Protein AF-0000000087307420 (afdb_homodimer)

Radius of gyration: 18.03 Å; Cα contacts (8 Å, |Δi|>4): 414; chains: 2; bounding box: 44×53×50 Å

Organism: Triticum turgidum subsp. durum (NCBI:txid4567)

Structure (mmCIF, N/CA/C/O backbone):
data_AF-0000000087307420-model_v1
#
loop_
_entity.id
_entity.type
_entity.pdbx_description
1 polymer 'Uncharacterized protein'
#
loop_
_atom_site.group_PDB
_atom_site.id
_atom_site.type_symbol
_atom_site.label_atom_id
_atom_site.label_alt_id
_atom_site.label_comp_id
_atom_site.label_asym_id
_atom_site.label_entity_id
_atom_site.label_seq_id
_atom_site.pdbx_PDB_ins_code
_atom_site.Cartn_x
_atom_site.Cartn_y
_atom_site.Cartn_z
_atom_site.occupancy
_atom_site.B_iso_or_equiv
_atom_site.auth_seq_id
_atom_site.auth_comp_id
_atom_site.auth_asym_id
_atom_site.auth_atom_id
_atom_site.pdbx_PDB_model_num
ATOM 1 N N . MET A 1 1 ? -21.203 1.87 -18.109 1 32.09 1 MET A N 1
ATOM 2 C CA . MET A 1 1 ? -21.016 1.132 -16.859 1 32.09 1 MET A CA 1
ATOM 3 C C . MET A 1 1 ? -19.797 1.637 -16.109 1 32.09 1 MET A C 1
ATOM 5 O O . MET A 1 1 ? -18.688 1.666 -16.656 1 32.09 1 MET A O 1
ATOM 9 N N . TRP A 1 2 ? -19.844 2.584 -15.312 1 39.88 2 TRP A N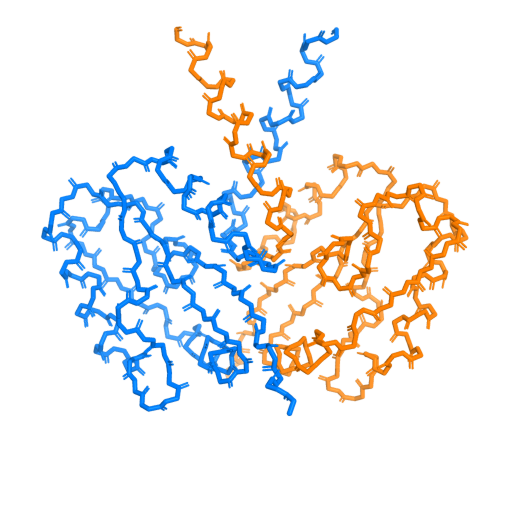 1
ATOM 10 C CA . TRP A 1 2 ? -18.797 3.484 -14.836 1 39.88 2 TRP A CA 1
ATOM 11 C C . TRP A 1 2 ? -17.656 2.703 -14.203 1 39.88 2 TRP A C 1
ATOM 13 O O . TRP A 1 2 ? -17.875 1.827 -13.367 1 39.88 2 TRP A O 1
ATOM 23 N N . GLU A 1 3 ? -16.797 2.268 -14.945 1 52.31 3 GLU A N 1
ATOM 24 C CA . GLU A 1 3 ? -15.664 1.492 -14.461 1 52.31 3 GLU A CA 1
ATOM 25 C C . GLU A 1 3 ? -15.164 2.023 -13.117 1 52.31 3 GLU A C 1
ATOM 27 O O . GLU A 1 3 ? -14.82 3.199 -13 1 52.31 3 GLU A O 1
ATOM 32 N N . GLU A 1 4 ? -15.961 1.763 -12.109 1 63.47 4 GLU A N 1
ATOM 33 C CA . GLU A 1 4 ? -15.648 2.184 -10.742 1 63.47 4 GLU A CA 1
ATOM 34 C C . GLU A 1 4 ? -14.148 2.09 -10.477 1 63.47 4 GLU A C 1
ATOM 36 O O . GLU A 1 4 ? -13.539 1.038 -10.672 1 63.47 4 GLU A O 1
ATOM 41 N N . LEU A 1 5 ? -13.43 3.197 -10.461 1 77.5 5 LEU A N 1
ATOM 42 C CA . LEU A 1 5 ? -11.984 3.271 -10.234 1 77.5 5 LEU A CA 1
ATOM 43 C C . LEU A 1 5 ? -11.633 2.775 -8.836 1 77.5 5 LEU A C 1
ATOM 45 O O . LEU A 1 5 ? -12.406 2.959 -7.895 1 77.5 5 LEU A O 1
ATOM 49 N N . PHE A 1 6 ? -10.727 2.006 -8.82 1 87.62 6 PHE A N 1
ATOM 50 C CA . PHE A 1 6 ? -10.219 1.621 -7.508 1 87.62 6 PHE A CA 1
ATOM 51 C C . PHE A 1 6 ? -9.844 2.852 -6.688 1 87.62 6 PHE A C 1
ATOM 53 O O . PHE A 1 6 ? -9.211 3.775 -7.195 1 87.62 6 PHE A O 1
ATOM 60 N N . GLN A 1 7 ? -10.414 2.836 -5.496 1 92.81 7 GLN A N 1
ATOM 61 C CA . GLN A 1 7 ? -10.016 3.885 -4.566 1 92.81 7 GLN A CA 1
ATOM 62 C C . GLN A 1 7 ? -8.773 3.471 -3.775 1 92.81 7 GLN A C 1
ATOM 64 O O . GLN A 1 7 ? -8.75 2.396 -3.174 1 92.81 7 GLN A O 1
ATOM 69 N N . VAL A 1 8 ? -7.777 4.398 -3.795 1 94.44 8 VAL A N 1
ATOM 70 C CA . VAL A 1 8 ? -6.496 4.086 -3.172 1 94.44 8 VAL A CA 1
ATOM 71 C C . VAL A 1 8 ? -6.102 5.203 -2.211 1 94.44 8 VAL A C 1
ATOM 73 O O . VAL A 1 8 ? -6.254 6.387 -2.527 1 94.44 8 VAL A O 1
ATOM 76 N N . THR A 1 9 ? -5.691 4.848 -1.008 1 96.25 9 THR A N 1
ATOM 77 C CA . THR A 1 9 ? -5.09 5.82 -0.104 1 96.25 9 THR A CA 1
ATOM 78 C C . THR A 1 9 ? -3.58 5.605 -0.003 1 96.25 9 THR A C 1
ATOM 80 O O . THR A 1 9 ? -3.104 4.473 -0.079 1 96.25 9 THR A O 1
ATOM 83 N N . CYS A 1 10 ? -2.857 6.664 0.147 1 95.88 10 CYS A N 1
ATOM 84 C CA . CYS A 1 10 ? -1.4 6.598 0.205 1 95.88 10 CYS A CA 1
ATOM 85 C C . CYS A 1 10 ? -0.849 7.586 1.223 1 95.88 10 CYS A C 1
ATOM 87 O O . CYS A 1 10 ? -1.226 8.758 1.222 1 95.88 10 CYS A O 1
ATOM 89 N N . ARG A 1 11 ? 0.008 7.102 2.033 1 94.75 11 ARG A N 1
ATOM 90 C CA . ARG A 1 11 ? 0.731 7.969 2.957 1 94.75 11 ARG A CA 1
ATOM 91 C C . ARG A 1 11 ? 1.783 8.797 2.223 1 94.75 11 ARG A C 1
ATOM 93 O O . ARG A 1 11 ? 2.428 8.305 1.294 1 94.75 11 ARG A O 1
ATOM 100 N N . LEU A 1 12 ? 1.981 10.07 2.729 1 97.19 12 LEU A N 1
ATOM 101 C CA . LEU A 1 12 ? 2.994 10.914 2.105 1 97.19 12 LEU A CA 1
ATOM 102 C C . LEU A 1 12 ? 4.363 10.68 2.734 1 97.19 12 LEU A C 1
ATOM 104 O O . LEU A 1 12 ? 5.348 10.461 2.025 1 97.19 12 LEU A O 1
ATOM 108 N N . LEU A 1 13 ? 4.426 10.68 4.07 1 96 13 LEU A N 1
ATOM 109 C CA . LEU A 1 13 ? 5.684 10.586 4.805 1 96 13 LEU A CA 1
ATOM 110 C C . LEU A 1 13 ? 6.371 9.25 4.531 1 96 13 LEU A C 1
ATOM 112 O O . LEU A 1 13 ? 5.781 8.188 4.738 1 96 13 LEU A O 1
ATOM 116 N N . GLY A 1 14 ? 7.527 9.32 4.027 1 94.06 14 GLY A N 1
ATOM 117 C CA . GLY A 1 14 ? 8.336 8.133 3.801 1 94.06 14 GLY A CA 1
ATOM 118 C C . GLY A 1 14 ? 7.992 7.41 2.512 1 94.06 14 GLY A C 1
ATOM 119 O O . GLY A 1 14 ? 8.68 6.469 2.117 1 94.06 14 GLY A O 1
ATOM 120 N N . VAL A 1 15 ? 6.922 7.801 1.865 1 94.75 15 VAL A N 1
ATOM 121 C CA . VAL A 1 15 ? 6.496 7.176 0.616 1 94.75 15 VAL A CA 1
ATOM 122 C C . VAL A 1 15 ? 6.754 8.125 -0.55 1 94.75 15 VAL A C 1
ATOM 124 O O . VAL A 1 15 ? 7.594 7.852 -1.409 1 94.75 15 VAL A O 1
ATOM 127 N N . ILE A 1 16 ? 6.105 9.242 -0.519 1 96.25 16 ILE A N 1
ATOM 128 C CA . ILE A 1 16 ? 6.246 10.242 -1.569 1 96.25 16 ILE A CA 1
ATOM 129 C C . ILE A 1 16 ? 7.309 11.266 -1.169 1 96.25 16 ILE A C 1
ATOM 131 O O . ILE A 1 16 ? 8.094 11.719 -2.008 1 96.25 16 ILE A O 1
ATOM 135 N N . LEU A 1 17 ? 7.289 11.562 0.134 1 97.25 17 LEU A N 1
ATOM 136 C CA . LEU A 1 17 ? 8.234 12.547 0.654 1 97.25 17 LEU A CA 1
ATOM 137 C C . LEU A 1 17 ? 9.461 11.867 1.245 1 97.25 17 LEU A C 1
ATOM 139 O O . LEU A 1 17 ? 9.375 10.742 1.744 1 97.25 17 LEU A O 1
ATOM 143 N N . GLU A 1 18 ? 10.539 12.578 1.253 1 96.19 18 GLU A N 1
ATOM 144 C CA . GLU A 1 18 ? 11.75 12.086 1.902 1 96.19 18 GLU A CA 1
ATOM 145 C C . GLU A 1 18 ? 11.617 12.133 3.422 1 96.19 18 GLU A C 1
ATOM 147 O O . GLU A 1 18 ? 12.195 11.297 4.125 1 96.19 18 GLU A O 1
ATOM 152 N N . GLU A 1 19 ? 10.891 13.117 3.906 1 97.06 19 GLU A N 1
ATOM 153 C CA . GLU A 1 19 ? 10.648 13.258 5.34 1 97.06 19 GLU A CA 1
ATOM 154 C C . GLU A 1 19 ? 9.852 12.078 5.883 1 97.06 19 GLU A C 1
ATOM 156 O O . GLU A 1 19 ? 8.969 11.547 5.199 1 97.06 19 GLU A O 1
ATOM 161 N N . THR A 1 20 ? 10.117 11.703 7.164 1 94.31 20 THR A N 1
ATOM 162 C CA . THR A 1 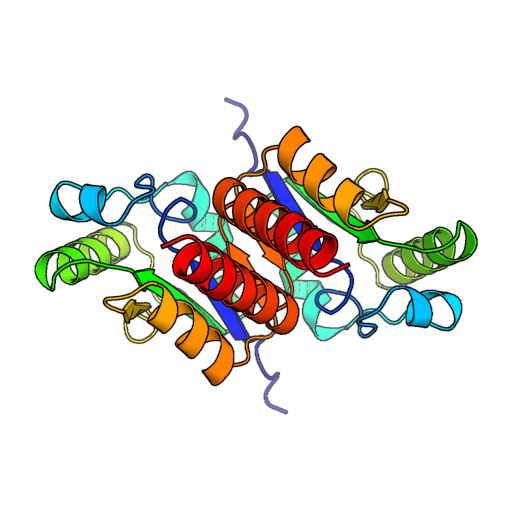20 ? 9.492 10.516 7.73 1 94.31 20 THR A CA 1
ATOM 163 C C . THR A 1 20 ? 8.703 10.867 8.984 1 94.31 20 THR A C 1
ATOM 165 O O . THR A 1 20 ? 8.016 10.016 9.555 1 94.31 20 THR A O 1
ATOM 168 N N . THR A 1 21 ? 8.82 12.086 9.438 1 94.94 21 THR A N 1
ATOM 169 C CA . THR A 1 21 ? 8.055 12.516 10.602 1 94.94 21 THR A CA 1
ATOM 170 C C . THR A 1 21 ? 7.379 13.852 10.344 1 94.94 21 THR A C 1
ATOM 172 O O . THR A 1 21 ? 7.84 14.641 9.516 1 94.94 21 THR A O 1
ATOM 175 N N . PRO A 1 22 ? 6.32 14.086 11.07 1 95.81 22 PRO A N 1
ATOM 176 C CA . PRO A 1 22 ? 5.648 15.375 10.922 1 95.81 22 PRO A CA 1
ATOM 177 C C . PRO A 1 22 ? 6.527 16.547 11.328 1 95.81 22 PRO A C 1
ATOM 179 O O . PRO A 1 22 ? 6.395 17.656 10.781 1 95.81 22 PRO A O 1
ATOM 182 N N . GLU A 1 23 ? 7.391 16.344 12.281 1 96.44 23 GLU A N 1
ATOM 183 C CA . GLU A 1 23 ? 8.289 17.391 12.75 1 96.44 23 GLU A CA 1
ATOM 184 C C . GLU A 1 23 ? 9.219 17.859 11.641 1 96.44 23 GLU A C 1
ATOM 186 O O . GLU A 1 23 ? 9.508 19.062 11.523 1 96.44 23 GLU A O 1
ATOM 191 N N . GLU A 1 24 ? 9.656 16.953 10.82 1 97.44 24 GLU A N 1
ATOM 192 C CA . GLU A 1 24 ? 10.539 17.297 9.703 1 97.44 24 GLU A CA 1
ATOM 193 C C . GLU A 1 24 ? 9.844 18.203 8.703 1 97.44 24 GLU A C 1
ATOM 195 O O . GLU A 1 24 ? 10.477 19.062 8.078 1 97.44 24 GLU A O 1
ATOM 200 N N . LEU A 1 25 ? 8.57 18.094 8.539 1 97.25 25 LEU A N 1
ATOM 201 C CA . LEU A 1 25 ? 7.797 18.859 7.57 1 97.25 25 LEU A CA 1
ATOM 202 C C . LEU A 1 25 ? 7.77 20.344 7.949 1 97.25 25 LEU A C 1
ATOM 204 O O . LEU A 1 25 ? 7.531 21.203 7.094 1 97.25 25 LEU A O 1
ATOM 208 N N . GLN A 1 26 ? 7.836 20.594 9.18 1 96.81 26 GLN A N 1
ATOM 209 C CA . GLN A 1 26 ? 7.836 21.984 9.625 1 96.81 26 GLN A CA 1
ATOM 210 C C . GLN A 1 26 ? 9.07 22.719 9.125 1 96.81 26 GLN A C 1
ATOM 212 O O . GLN A 1 26 ? 9.07 23.953 9.039 1 96.81 26 GLN A O 1
ATOM 217 N N . ASN A 1 27 ? 10.117 21.969 8.711 1 95.62 27 ASN A N 1
ATOM 218 C CA . ASN A 1 27 ? 11.367 22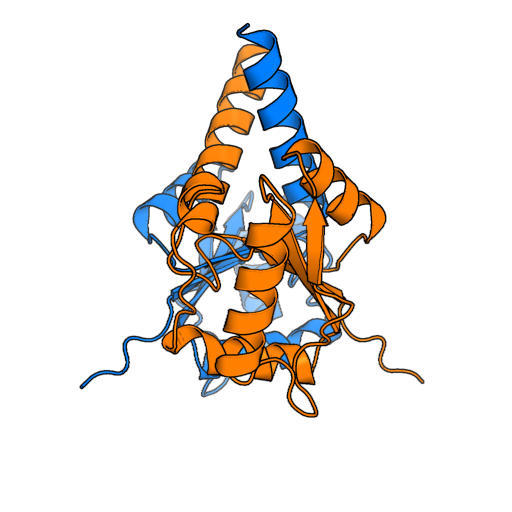.562 8.258 1 95.62 27 ASN A CA 1
ATOM 219 C C . ASN A 1 27 ? 11.523 22.469 6.742 1 95.62 27 ASN A C 1
ATOM 221 O O . ASN A 1 27 ? 11.828 23.453 6.082 1 95.62 27 ASN A O 1
ATOM 225 N N . HIS A 1 28 ? 11.375 21.312 6.262 1 96 28 HIS A N 1
ATOM 226 C CA . HIS A 1 28 ? 11.57 21.078 4.836 1 96 28 HIS A CA 1
ATOM 227 C C . HIS A 1 28 ? 10.641 19.984 4.324 1 96 28 HIS A C 1
ATOM 229 O O . HIS A 1 28 ? 10.25 19.094 5.082 1 96 28 HIS A O 1
ATOM 235 N N . VAL A 1 29 ? 10.32 20.156 3.045 1 97.56 29 VAL A N 1
ATOM 236 C CA . VAL A 1 29 ? 9.516 19.156 2.354 1 97.56 29 VAL A CA 1
ATOM 237 C C . VAL A 1 29 ? 10.133 18.844 0.997 1 97.56 29 VAL A C 1
ATOM 239 O O . VAL A 1 29 ? 10.328 19.734 0.168 1 97.56 29 VAL A O 1
ATOM 242 N N . THR A 1 30 ? 10.438 17.562 0.796 1 97.81 30 THR A N 1
ATOM 243 C CA . THR A 1 30 ? 11.086 17.141 -0.439 1 97.81 30 THR A CA 1
ATOM 244 C C . THR A 1 30 ? 10.352 15.953 -1.054 1 97.81 30 THR A C 1
ATOM 246 O O . THR A 1 30 ? 10.211 14.906 -0.418 1 97.81 30 THR A O 1
ATOM 249 N N . VAL A 1 31 ? 9.938 16.125 -2.299 1 96.88 31 VAL A N 1
ATOM 250 C CA . VAL A 1 31 ? 9.312 15.039 -3.039 1 96.88 31 VAL A CA 1
ATOM 251 C C . VAL A 1 31 ? 10.383 14.156 -3.664 1 96.88 31 VAL A C 1
ATOM 253 O O . VAL A 1 31 ? 11.328 14.656 -4.281 1 96.88 31 VAL A O 1
ATOM 256 N N . LYS A 1 32 ? 10.234 12.859 -3.445 1 94.31 32 LYS A N 1
ATOM 257 C CA . LYS A 1 32 ? 11.133 11.914 -4.094 1 94.31 32 LYS A CA 1
ATOM 258 C C . LYS A 1 32 ? 10.883 11.852 -5.598 1 94.31 32 LYS A C 1
ATOM 260 O O . LYS A 1 32 ? 9.797 11.469 -6.031 1 94.31 32 LYS A O 1
A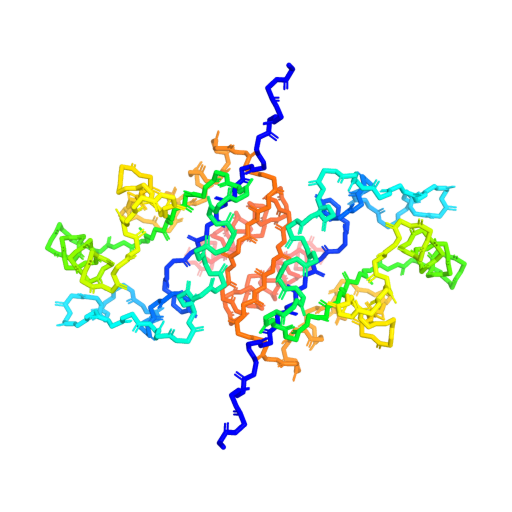TOM 265 N N . PRO A 1 33 ? 11.844 12.164 -6.395 1 91.25 33 PRO A N 1
ATOM 266 C CA . PRO A 1 33 ? 11.617 12.18 -7.844 1 91.25 33 PRO A CA 1
ATOM 267 C C . PRO A 1 33 ? 11.328 10.789 -8.406 1 91.25 33 PRO A C 1
ATOM 269 O O . PRO A 1 33 ? 10.602 10.664 -9.398 1 91.25 33 PRO A O 1
ATOM 272 N N . SER A 1 34 ? 11.852 9.867 -7.738 1 84.94 34 SER A N 1
ATOM 273 C CA . SER A 1 34 ? 11.781 8.508 -8.266 1 84.94 34 SER A CA 1
ATOM 274 C C . SER A 1 34 ? 10.359 7.953 -8.156 1 84.94 34 SER A C 1
ATOM 276 O O . SER A 1 34 ? 10.031 6.965 -8.82 1 84.94 34 SER A O 1
ATOM 278 N N . VAL A 1 35 ? 9.578 8.555 -7.359 1 88.56 35 VAL A N 1
ATOM 279 C CA . VAL A 1 35 ? 8.242 8 -7.129 1 88.56 35 VAL A CA 1
ATOM 280 C C . VAL A 1 35 ? 7.246 8.633 -8.094 1 88.56 35 VAL A C 1
ATOM 282 O O . VAL A 1 35 ? 6.137 8.133 -8.273 1 88.56 35 VAL A O 1
ATOM 285 N N . LEU A 1 36 ? 7.531 9.57 -8.75 1 90 36 LEU A N 1
ATOM 286 C CA . LEU A 1 36 ? 6.586 10.391 -9.508 1 90 36 LEU A CA 1
ATOM 287 C C . LEU A 1 36 ? 5.945 9.578 -10.633 1 90 36 LEU A C 1
ATOM 289 O O . LEU A 1 36 ? 4.723 9.578 -10.781 1 90 36 LEU A O 1
ATOM 293 N N . GLU A 1 37 ? 6.715 8.898 -11.297 1 89 37 GLU A N 1
ATOM 294 C CA . GLU A 1 37 ? 6.207 8.156 -12.445 1 89 37 GLU A CA 1
ATOM 295 C C . GLU A 1 37 ? 5.176 7.117 -12.016 1 89 37 GLU A C 1
ATOM 297 O O . GLU A 1 37 ? 4.094 7.039 -12.602 1 89 37 GLU A O 1
ATOM 302 N N . VAL A 1 38 ? 5.48 6.371 -11.031 1 89.56 38 VAL A N 1
ATOM 303 C CA . VAL A 1 38 ? 4.602 5.293 -10.586 1 89.56 38 VAL A CA 1
ATOM 304 C C . VAL A 1 38 ? 3.312 5.879 -10.016 1 89.56 38 VAL A C 1
ATOM 306 O O . VAL A 1 38 ? 2.219 5.387 -10.305 1 89.56 38 VAL A O 1
ATOM 309 N N . LEU A 1 39 ? 3.438 6.953 -9.281 1 91.19 39 LEU A N 1
ATOM 310 C CA . LEU A 1 39 ? 2.279 7.594 -8.672 1 91.19 39 LEU A CA 1
ATOM 311 C C . LEU A 1 39 ? 1.338 8.148 -9.734 1 91.19 39 LEU A C 1
ATOM 313 O O . LEU A 1 39 ? 0.117 8.023 -9.617 1 91.19 39 LEU A O 1
ATOM 317 N N . LEU A 1 40 ? 1.901 8.695 -10.742 1 91.38 40 LEU A N 1
ATOM 318 C CA . LEU A 1 40 ? 1.078 9.266 -11.797 1 91.38 40 LEU A CA 1
ATOM 319 C C . LEU A 1 40 ? 0.4 8.172 -12.617 1 91.38 40 LEU A C 1
ATOM 321 O O . LEU A 1 40 ? -0.747 8.328 -13.039 1 91.38 40 LEU A O 1
ATOM 325 N N . GLU A 1 41 ? 1.069 7.094 -12.82 1 88.94 41 GLU A N 1
ATOM 326 C CA . GLU A 1 41 ? 0.442 5.969 -13.508 1 88.94 41 GLU A CA 1
ATOM 327 C C . GLU A 1 41 ? -0.728 5.41 -12.703 1 88.94 41 GLU A C 1
ATOM 329 O O . GLU A 1 41 ? -1.776 5.086 -13.266 1 88.94 41 GLU A O 1
ATOM 334 N N . ILE A 1 42 ? -0.515 5.293 -11.43 1 91.19 42 ILE A N 1
ATOM 335 C CA . ILE A 1 42 ? -1.591 4.816 -10.57 1 91.19 42 ILE A CA 1
ATOM 336 C C . ILE A 1 42 ? -2.76 5.797 -10.609 1 91.19 42 ILE A C 1
ATOM 338 O O . ILE A 1 42 ? -3.922 5.387 -10.656 1 91.19 42 ILE A O 1
ATOM 342 N N . ALA A 1 43 ? -2.471 7.055 -10.625 1 92.38 43 ALA A N 1
ATOM 343 C CA . ALA A 1 43 ? -3.498 8.094 -10.586 1 92.38 43 ALA A CA 1
ATOM 344 C C . ALA A 1 43 ? -4.297 8.117 -11.891 1 92.38 43 ALA A C 1
ATOM 346 O O . ALA A 1 43 ? -5.422 8.625 -11.922 1 92.38 43 ALA A O 1
ATOM 347 N N . LYS A 1 44 ? -3.771 7.633 -12.906 1 89.75 44 LYS A N 1
ATOM 348 C CA . LYS A 1 44 ? -4.48 7.551 -14.18 1 89.75 44 LYS A CA 1
ATOM 349 C C . LYS A 1 44 ? -5.566 6.477 -14.141 1 89.75 44 LYS A C 1
ATOM 351 O O . LYS A 1 44 ? -6.562 6.566 -14.859 1 89.75 44 LYS A O 1
ATOM 356 N N . ILE A 1 45 ? -5.355 5.5 -13.305 1 89.69 45 ILE A N 1
ATOM 357 C CA . ILE A 1 45 ? -6.199 4.312 -13.352 1 89.69 45 ILE A CA 1
ATOM 358 C C . ILE A 1 45 ? -7.074 4.254 -12.094 1 89.69 45 ILE A C 1
ATOM 360 O O . ILE A 1 45 ? -8.164 3.678 -12.117 1 89.69 45 ILE A O 1
ATOM 364 N N . CYS A 1 46 ? -6.578 4.824 -11.102 1 92.25 46 CYS A N 1
ATOM 365 C CA . CYS A 1 46 ? -7.27 4.754 -9.82 1 92.25 46 CYS A CA 1
ATOM 366 C C . CYS A 1 46 ? -7.613 6.145 -9.305 1 92.25 46 CYS A C 1
ATOM 368 O O . CYS A 1 46 ? -7.109 7.145 -9.82 1 92.25 46 CYS A O 1
ATOM 370 N N . ASP A 1 47 ? -8.617 6.207 -8.414 1 94.38 47 ASP A N 1
ATOM 371 C CA . ASP A 1 47 ? -8.883 7.395 -7.609 1 94.38 47 ASP A CA 1
ATOM 372 C C . ASP A 1 47 ? -8.023 7.41 -6.352 1 94.38 47 ASP A C 1
ATOM 374 O O . ASP A 1 47 ? -8.211 6.59 -5.449 1 94.38 47 ASP A O 1
ATOM 378 N N . VAL A 1 48 ? -7.047 8.336 -6.242 1 95.81 48 VAL A N 1
ATOM 379 C CA . VAL A 1 48 ? -6.012 8.281 -5.215 1 95.81 48 VAL A CA 1
ATOM 380 C C . VAL A 1 48 ? -6.211 9.414 -4.215 1 95.81 48 VAL A C 1
ATOM 382 O O . VAL A 1 48 ? -6.371 10.578 -4.605 1 95.81 48 VAL A O 1
ATOM 385 N N . TYR A 1 49 ? -6.27 9.109 -2.938 1 96.75 49 TYR A N 1
ATOM 386 C CA . TYR A 1 49 ? -6.223 10.062 -1.836 1 96.75 49 TYR A CA 1
ATOM 387 C C . TYR A 1 49 ? -4.875 10.008 -1.127 1 96.75 49 TYR A C 1
ATOM 389 O O . TYR A 1 49 ? -4.43 8.938 -0.702 1 96.75 49 TYR A O 1
ATOM 397 N N . LEU A 1 50 ? -4.293 11.172 -1.061 1 97.38 50 LEU A N 1
ATOM 398 C CA . LEU A 1 50 ? -3.09 11.273 -0.244 1 97.38 50 LEU A CA 1
ATOM 399 C C . LEU A 1 50 ? -3.43 11.695 1.18 1 97.38 50 LEU A C 1
ATOM 401 O O . LEU A 1 50 ? -4.297 12.555 1.386 1 97.38 50 LEU A O 1
ATOM 405 N N . MET A 1 51 ? -2.746 11.086 2.137 1 96.38 51 MET A N 1
ATOM 406 C CA . MET A 1 51 ? -3.027 11.383 3.539 1 96.38 51 MET A CA 1
ATOM 407 C C . MET A 1 51 ? -1.736 11.633 4.309 1 96.38 51 MET A C 1
ATOM 409 O O . MET A 1 51 ? -0.733 10.953 4.09 1 96.38 51 MET A O 1
ATOM 413 N N . GLU A 1 52 ? -1.868 12.633 5.211 1 96.56 52 GLU A N 1
ATOM 414 C CA . GLU A 1 52 ? -0.673 12.852 6.023 1 96.56 52 GLU A CA 1
ATOM 415 C C . GLU A 1 52 ? -1.017 13.547 7.336 1 96.56 52 GLU A C 1
ATOM 417 O O . GLU A 1 52 ? -1.869 14.438 7.367 1 96.56 52 GLU A O 1
ATOM 422 N N . HIS A 1 53 ? -0.341 13.094 8.312 1 94.5 53 HIS A N 1
ATOM 423 C CA . HIS A 1 53 ? -0.331 13.781 9.602 1 94.5 53 HIS A CA 1
ATOM 424 C C . HIS A 1 53 ? 0.626 14.969 9.586 1 94.5 53 HIS A C 1
ATOM 426 O O . HIS A 1 53 ? 1.824 14.805 9.344 1 94.5 53 HIS A O 1
ATOM 432 N N . VAL A 1 54 ? 0.116 16.047 9.891 1 96.75 54 VAL A N 1
ATOM 433 C CA . VAL A 1 54 ? 0.915 17.266 9.953 1 96.75 54 VAL A CA 1
ATOM 434 C C . VAL A 1 54 ? 0.651 18 11.273 1 96.75 54 VAL A C 1
ATOM 436 O O . VAL A 1 54 ? -0.424 17.859 11.859 1 96.75 54 VAL A O 1
ATOM 439 N N . LEU A 1 55 ? 1.623 18.859 11.695 1 95.88 55 LEU A N 1
ATOM 440 C CA . LEU A 1 55 ? 1.535 19.469 13.016 1 95.88 55 LEU A CA 1
ATOM 441 C C . LEU A 1 55 ? 0.977 20.875 12.93 1 95.88 55 LEU A C 1
ATOM 443 O O . LEU A 1 55 ? 0.542 21.453 13.938 1 95.88 55 LEU A O 1
ATOM 447 N N . ASP A 1 56 ? 1.007 21.516 11.766 1 96.31 56 ASP A N 1
ATOM 448 C CA . ASP A 1 56 ? 0.514 22.875 11.633 1 96.31 56 ASP A CA 1
ATOM 449 C C . ASP A 1 56 ? 0.108 23.188 10.195 1 96.31 56 ASP A C 1
ATOM 451 O O . ASP A 1 56 ? 0.406 22.406 9.281 1 96.31 56 ASP A O 1
ATOM 455 N N . ASP A 1 57 ? -0.635 24.297 10.016 1 95.75 57 ASP A N 1
ATOM 456 C CA . ASP A 1 57 ? -1.163 24.703 8.711 1 95.75 57 ASP A CA 1
ATOM 457 C C . ASP A 1 57 ? -0.035 25.047 7.75 1 95.75 57 ASP A C 1
ATOM 459 O O . ASP A 1 57 ? -0.163 24.859 6.539 1 95.75 57 ASP A O 1
ATOM 463 N N . GLU A 1 58 ? 1.002 25.562 8.305 1 97.19 58 GLU A N 1
ATOM 464 C CA . GLU A 1 58 ? 2.131 25.938 7.461 1 97.19 58 GLU A CA 1
ATOM 465 C C . GLU A 1 58 ? 2.723 24.719 6.766 1 97.19 58 GLU A C 1
ATOM 467 O O . GLU A 1 58 ? 3.068 24.781 5.582 1 97.19 58 GLU A O 1
ATOM 472 N N . SER A 1 59 ? 2.846 23.656 7.461 1 97.56 59 SER A N 1
ATOM 473 C CA . SER A 1 59 ? 3.346 22.406 6.895 1 97.56 59 SER A CA 1
ATOM 474 C C . SER A 1 59 ? 2.432 21.906 5.785 1 97.56 59 SER A C 1
ATOM 476 O O . SER A 1 59 ? 2.906 21.359 4.785 1 97.56 59 SER A O 1
ATOM 478 N N . GLU A 1 60 ? 1.111 22.031 5.969 1 97.5 60 GLU A N 1
ATOM 479 C CA . GLU A 1 60 ? 0.163 21.641 4.934 1 97.5 60 GLU A CA 1
ATOM 480 C C . GLU A 1 60 ? 0.451 22.344 3.617 1 97.5 60 GLU A C 1
ATOM 482 O O . GLU A 1 60 ? 0.503 21.719 2.559 1 97.5 60 GLU A O 1
ATOM 487 N N . GLU A 1 61 ? 0.637 23.625 3.746 1 97.38 61 GLU A N 1
ATOM 488 C CA . GLU A 1 61 ? 0.893 24.453 2.562 1 97.38 61 GLU A CA 1
ATOM 489 C C . GLU A 1 61 ? 2.215 24.062 1.903 1 97.38 61 GLU A C 1
ATOM 491 O O . GLU A 1 61 ? 2.312 24.031 0.675 1 97.38 61 GLU A O 1
ATOM 496 N N . LYS A 1 62 ? 3.221 23.875 2.727 1 98 62 LYS A N 1
ATOM 497 C CA . LYS A 1 62 ? 4.512 23.438 2.195 1 98 62 LYS A CA 1
ATOM 498 C C . LYS A 1 62 ? 4.383 22.141 1.408 1 98 62 LYS A C 1
ATOM 500 O O . LYS A 1 62 ? 4.961 22 0.33 1 98 62 LYS A O 1
ATOM 505 N N . VAL A 1 63 ? 3.613 21.203 1.956 1 98.31 63 VAL A N 1
ATOM 506 C CA . VAL A 1 63 ? 3.422 19.922 1.31 1 98.31 63 VAL A CA 1
ATOM 507 C C . VAL A 1 63 ? 2.709 20.109 -0.027 1 98.31 63 VAL A C 1
ATOM 509 O O . VAL A 1 63 ? 3.16 19.594 -1.057 1 98.31 63 VAL A O 1
ATOM 512 N N . LEU A 1 64 ? 1.64 20.891 -0.022 1 98.12 64 LEU A N 1
ATOM 513 C CA . LEU A 1 64 ? 0.868 21.109 -1.241 1 98.12 64 LEU A CA 1
ATOM 514 C C . LEU A 1 64 ? 1.717 21.797 -2.303 1 98.12 64 LEU A C 1
ATOM 516 O O . LEU A 1 64 ? 1.643 21.453 -3.484 1 98.12 64 LEU A O 1
ATOM 520 N N . SER A 1 65 ? 2.514 22.719 -1.894 1 97.75 65 SER A N 1
ATOM 521 C CA . SER A 1 65 ? 3.391 23.438 -2.818 1 97.75 65 SER A CA 1
ATOM 522 C C . SER A 1 65 ? 4.438 22.5 -3.416 1 97.75 65 SER A C 1
ATOM 524 O O . SER A 1 65 ? 4.703 22.547 -4.617 1 97.75 65 SER A O 1
ATOM 526 N N . ALA A 1 66 ? 5.008 21.688 -2.547 1 97.69 66 ALA A N 1
ATOM 527 C CA . ALA A 1 66 ? 6.016 20.734 -3.008 1 97.69 66 ALA A CA 1
ATOM 528 C C . ALA A 1 66 ? 5.426 19.75 -4.023 1 97.69 66 ALA A C 1
ATOM 530 O O . ALA A 1 66 ? 6.059 19.453 -5.035 1 97.69 66 ALA A O 1
ATOM 531 N N . LEU A 1 67 ? 4.25 19.297 -3.742 1 97.31 67 LEU A N 1
ATOM 532 C CA . LEU A 1 67 ? 3.57 18.375 -4.656 1 97.31 67 LEU A CA 1
ATOM 533 C C . LEU A 1 67 ? 3.268 19.062 -5.984 1 97.31 67 LEU A C 1
ATOM 535 O O . LEU A 1 67 ? 3.447 18.469 -7.051 1 97.31 67 LEU A O 1
ATOM 539 N N . SER A 1 68 ? 2.836 20.312 -5.934 1 96.19 68 SER A N 1
ATOM 540 C CA . SER A 1 68 ? 2.541 21.094 -7.129 1 96.19 68 SER A CA 1
ATOM 541 C C . SER A 1 68 ? 3.793 21.312 -7.973 1 96.19 68 SER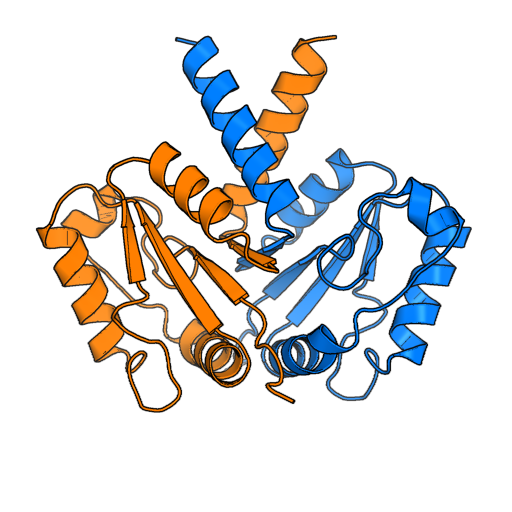 A C 1
ATOM 543 O O . SER A 1 68 ? 3.773 21.109 -9.188 1 96.19 68 SER A O 1
ATOM 545 N N . GLU A 1 69 ? 4.82 21.656 -7.348 1 96.06 69 GLU A N 1
ATOM 546 C CA . GLU A 1 69 ? 6.082 21.922 -8.039 1 96.06 69 GLU A CA 1
ATOM 547 C C . GLU A 1 69 ? 6.637 20.656 -8.68 1 96.06 69 GLU A C 1
ATOM 549 O O . GLU A 1 69 ? 7.289 20.719 -9.727 1 96.06 69 GLU A O 1
ATOM 554 N N . ALA A 1 70 ? 6.375 19.562 -8.086 1 95.19 70 ALA A N 1
ATOM 555 C CA . ALA A 1 70 ? 6.844 18.281 -8.609 1 95.19 70 ALA A CA 1
ATOM 556 C C . ALA A 1 70 ? 5.996 17.828 -9.797 1 95.19 70 ALA A C 1
ATOM 558 O O . ALA A 1 70 ? 6.305 16.828 -10.438 1 95.19 70 ALA A O 1
ATOM 559 N N . GLY A 1 71 ? 4.852 18.516 -10.023 1 93.88 71 GLY A N 1
ATOM 560 C CA . GLY A 1 71 ? 4.031 18.203 -11.188 1 93.88 71 GLY A CA 1
ATOM 561 C C . GLY A 1 71 ? 3.004 17.109 -10.914 1 93.88 71 GLY A C 1
ATOM 562 O O . GLY A 1 71 ? 2.588 16.406 -11.828 1 93.88 71 GLY A O 1
ATOM 563 N N . LEU A 1 72 ? 2.59 16.984 -9.711 1 94.19 72 LEU A N 1
ATOM 564 C CA . LEU A 1 72 ? 1.694 15.883 -9.352 1 94.19 72 LEU A CA 1
ATOM 565 C C . LEU A 1 72 ? 0.238 16.281 -9.562 1 94.19 72 LEU A C 1
ATOM 567 O O . LEU A 1 72 ? -0.645 15.422 -9.617 1 94.19 72 LEU A O 1
ATOM 571 N N . PHE A 1 73 ? -0.036 17.562 -9.672 1 94.81 73 PHE A N 1
ATOM 572 C CA . PHE A 1 73 ? -1.414 18 -9.867 1 94.81 73 PHE A CA 1
ATOM 573 C C . PHE A 1 73 ? -1.676 18.344 -11.328 1 94.81 73 PHE A C 1
ATOM 575 O O . PHE A 1 73 ? -2.615 19.078 -11.641 1 94.81 73 PHE A O 1
ATOM 582 N N . THR A 1 74 ? -0.997 17.781 -12.242 1 87.62 74 THR A N 1
ATOM 583 C CA . THR A 1 74 ? -1.234 17.969 -13.664 1 87.62 74 THR A CA 1
ATOM 584 C C . THR A 1 74 ? -2.445 17.156 -14.125 1 87.62 74 THR A C 1
ATOM 586 O O . THR A 1 74 ? -2.994 16.359 -13.359 1 87.62 74 THR A O 1
ATOM 589 N N . SER A 1 75 ? -2.848 17.469 -15.359 1 77.56 75 SER A N 1
ATOM 590 C CA . SER A 1 75 ? -3.986 16.75 -15.922 1 77.56 75 SER A CA 1
ATOM 591 C C . SER A 1 75 ? -3.754 15.234 -15.898 1 77.56 75 SER A C 1
ATOM 593 O O . SER A 1 75 ? -2.73 14.75 -16.391 1 77.56 75 SER A O 1
ATOM 595 N N . GLY A 1 76 ? -4.645 14.578 -15.336 1 79 76 GLY A N 1
ATOM 596 C CA . GLY A 1 76 ? -4.531 13.133 -15.219 1 79 76 GLY A CA 1
ATOM 597 C C . GLY A 1 76 ? -3.744 12.688 -14 1 79 76 GLY A C 1
ATOM 598 O O . GLY A 1 76 ? -3.537 11.492 -13.789 1 79 76 GLY A O 1
ATOM 599 N N . GLY A 1 77 ? -3.312 13.742 -13.281 1 87.56 77 GLY A N 1
ATOM 600 C CA . GLY A 1 77 ? -2.555 13.43 -12.078 1 87.56 77 GLY A CA 1
ATOM 601 C C . GLY A 1 77 ? -3.408 13.406 -10.828 1 87.56 77 GLY A C 1
ATOM 602 O O . GLY A 1 77 ? -4.566 12.984 -10.867 1 87.56 77 GLY A O 1
ATOM 603 N N . LEU A 1 78 ? -2.791 13.688 -9.797 1 93.19 78 LEU A N 1
ATOM 604 C CA . LEU A 1 78 ? -3.457 13.711 -8.5 1 93.19 78 LEU A CA 1
ATOM 605 C C . LEU A 1 78 ? -4.316 14.961 -8.352 1 93.19 78 LEU A C 1
ATOM 607 O O . LEU A 1 78 ? -4.039 15.992 -8.984 1 93.19 78 LEU A O 1
ATOM 611 N N . VAL A 1 79 ? -5.312 14.828 -7.672 1 95.5 79 VAL A N 1
ATOM 612 C CA . VAL A 1 79 ? -6.234 15.922 -7.395 1 95.5 79 VAL A CA 1
ATOM 613 C C . VAL A 1 79 ? -5.863 16.594 -6.074 1 95.5 79 VAL A C 1
ATOM 615 O O . VAL A 1 79 ? -5.848 15.938 -5.027 1 95.5 79 VAL A O 1
ATOM 618 N N . ARG A 1 80 ? -5.676 17.875 -6.168 1 96.12 80 ARG A N 1
ATOM 619 C CA . ARG A 1 80 ? -5.203 18.609 -5.004 1 96.12 80 ARG A CA 1
ATOM 620 C C . ARG A 1 80 ? -6.172 18.469 -3.834 1 96.12 80 ARG A C 1
ATOM 622 O O . ARG A 1 80 ? -5.75 18.344 -2.684 1 96.12 80 ARG A O 1
ATOM 629 N N . GLU A 1 81 ? -7.473 18.531 -4.078 1 96.12 81 GLU A N 1
ATOM 630 C CA . GLU A 1 81 ? -8.516 18.453 -3.057 1 96.12 81 GLU A CA 1
ATOM 631 C C . GLU A 1 81 ? -8.531 17.078 -2.387 1 96.12 81 GLU A C 1
ATOM 633 O O . GLU A 1 81 ? -9.164 16.906 -1.346 1 96.12 81 GLU A O 1
ATOM 638 N N . LYS A 1 82 ? -7.781 16.141 -2.934 1 96.5 82 LYS A N 1
ATOM 639 C CA . LYS A 1 82 ? -7.773 14.789 -2.387 1 96.5 82 LYS A CA 1
ATOM 640 C C . LYS A 1 82 ? -6.52 14.531 -1.557 1 96.5 82 LYS A C 1
ATOM 642 O O . LYS A 1 82 ? -6.191 13.391 -1.249 1 96.5 82 LYS A O 1
ATOM 647 N N . VAL A 1 83 ? -5.844 15.562 -1.28 1 97.75 83 VAL A N 1
ATOM 648 C CA . VAL A 1 83 ? -4.805 15.508 -0.257 1 97.75 83 VAL A CA 1
ATOM 649 C C . VAL A 1 83 ? -5.406 15.836 1.108 1 97.75 83 VAL A C 1
ATOM 651 O O . VAL A 1 83 ? -5.812 16.969 1.357 1 97.75 83 VAL A O 1
ATOM 654 N N . LEU A 1 84 ? -5.441 14.898 2 1 97.44 84 LEU A N 1
ATOM 655 C CA . LEU A 1 84 ? -6.113 15.031 3.287 1 97.44 84 LEU A CA 1
ATOM 656 C C . LEU A 1 84 ? -5.102 15.117 4.426 1 97.44 84 LEU A C 1
ATOM 658 O O . LEU A 1 84 ? -4.227 14.258 4.547 1 97.44 84 LEU A O 1
ATOM 662 N N . PHE A 1 85 ? -5.258 16.141 5.184 1 97.75 85 PHE A N 1
ATOM 663 C CA . PHE A 1 85 ? -4.379 16.344 6.332 1 97.75 85 PHE A CA 1
ATOM 664 C C . PHE A 1 85 ? -5.133 16.094 7.633 1 97.75 85 PHE A C 1
ATOM 666 O O . PHE A 1 85 ? -6.316 16.422 7.738 1 97.75 85 PHE A O 1
ATOM 673 N N . CYS A 1 86 ? -4.496 15.57 8.586 1 95.62 86 CYS A N 1
ATOM 674 C CA . CYS A 1 86 ? -5.02 15.422 9.938 1 95.62 86 CYS A CA 1
ATOM 675 C C . CYS A 1 86 ? -3.984 15.836 10.977 1 95.62 86 CYS A C 1
ATOM 677 O O . CYS A 1 86 ? -2.781 15.727 10.742 1 95.62 86 CYS A O 1
ATOM 679 N N . SER A 1 87 ? -4.465 16.203 12.125 1 91.75 87 SER A N 1
ATOM 680 C CA . SER A 1 87 ? -3.562 16.703 13.156 1 91.75 87 SER A CA 1
ATOM 681 C C . SER A 1 87 ? -3.074 15.578 14.062 1 91.75 87 SER A C 1
ATOM 683 O O . SER A 1 87 ? -2.123 15.75 14.828 1 91.75 87 SER A O 1
ATOM 685 N N . THR A 1 88 ? -3.736 14.445 14.016 1 88.44 88 THR A N 1
ATOM 686 C CA . THR A 1 88 ? -3.334 13.305 14.836 1 88.44 88 THR A CA 1
ATOM 687 C C . THR A 1 88 ? -3.27 12.031 14 1 88.44 88 THR A C 1
ATOM 689 O O . THR A 1 88 ? -3.957 11.914 12.977 1 88.44 88 THR A O 1
ATOM 692 N N . GLU A 1 89 ? -2.471 11.109 14.484 1 83.81 89 GLU A N 1
ATOM 693 C CA . GLU A 1 89 ? -2.377 9.812 13.828 1 83.81 89 GLU A CA 1
ATOM 694 C C . GLU A 1 89 ? -3.719 9.086 13.852 1 83.81 89 GLU A C 1
ATOM 696 O O . GLU A 1 89 ? -4.055 8.359 12.914 1 83.81 89 GLU A O 1
ATOM 701 N N . ILE A 1 90 ? -4.391 9.227 14.961 1 87.06 90 ILE A N 1
ATOM 702 C CA . ILE A 1 90 ? -5.711 8.617 15.078 1 87.06 90 ILE A CA 1
ATOM 703 C C . ILE A 1 90 ? -6.617 9.141 13.961 1 87.06 90 ILE A C 1
ATOM 705 O O . ILE A 1 90 ? -7.422 8.383 13.406 1 87.06 90 ILE A O 1
ATOM 709 N N . GLY A 1 91 ? -6.523 10.344 13.688 1 91.94 91 GLY A N 1
ATOM 710 C CA . GLY A 1 91 ? -7.293 10.914 12.594 1 91.94 91 GLY A CA 1
ATOM 711 C C . GLY A 1 91 ? -7.004 10.258 11.258 1 91.94 91 GLY A C 1
ATOM 712 O O . GLY A 1 91 ? -7.914 10.055 10.445 1 91.94 91 GLY A O 1
ATOM 713 N N . ARG A 1 92 ? -5.801 9.906 11.023 1 86.5 92 ARG A N 1
ATOM 714 C CA . ARG A 1 92 ? -5.422 9.219 9.797 1 86.5 92 ARG A CA 1
ATOM 715 C C . ARG A 1 92 ? -6.152 7.887 9.672 1 86.5 92 ARG A C 1
ATOM 717 O O . ARG A 1 92 ? -6.676 7.555 8.609 1 86.5 92 ARG A O 1
ATOM 724 N N . THR A 1 93 ? -6.195 7.168 10.758 1 88.31 93 THR A N 1
ATOM 725 C CA . THR A 1 93 ? -6.902 5.891 10.781 1 88.31 93 THR A CA 1
ATOM 726 C C . THR A 1 93 ? -8.383 6.09 10.484 1 88.31 93 THR A C 1
ATOM 728 O O . THR A 1 93 ? -9 5.281 9.789 1 88.31 93 THR A O 1
ATOM 731 N N . SER A 1 94 ? -8.914 7.117 10.992 1 90.94 94 SER A N 1
ATOM 732 C CA . SER A 1 94 ? -10.328 7.418 10.805 1 90.94 94 SER A CA 1
ATOM 733 C C . SER A 1 94 ? -10.641 7.719 9.344 1 90.94 94 SER A C 1
ATOM 735 O O . SER A 1 94 ? -11.641 7.25 8.805 1 90.94 94 SER A O 1
ATOM 737 N N . PHE A 1 95 ? -9.766 8.438 8.734 1 92.44 95 PHE A N 1
ATOM 738 C CA . PHE A 1 95 ? -9.953 8.734 7.32 1 92.44 95 PHE A CA 1
ATOM 739 C C . PHE A 1 95 ? -10 7.449 6.5 1 92.44 95 PHE A C 1
ATOM 741 O O . PHE A 1 95 ? -10.875 7.281 5.648 1 92.44 95 PHE A O 1
ATOM 748 N N . VAL A 1 96 ? -9.047 6.566 6.777 1 92.31 96 VAL A N 1
ATOM 749 C CA . VAL A 1 96 ? -8.977 5.32 6.02 1 92.31 96 VAL A CA 1
ATOM 750 C C . VAL A 1 96 ? -10.242 4.504 6.25 1 92.31 96 VAL A C 1
ATOM 752 O O . VAL A 1 96 ? -10.812 3.953 5.305 1 92.31 96 VAL A O 1
ATOM 755 N N . ARG A 1 97 ? -10.688 4.504 7.477 1 91.31 97 ARG A N 1
ATOM 756 C CA . ARG A 1 97 ? -11.906 3.771 7.82 1 91.31 97 ARG A CA 1
ATOM 757 C C . ARG A 1 97 ? -13.117 4.352 7.098 1 91.31 97 ARG A C 1
ATOM 759 O O . ARG A 1 97 ? -13.953 3.607 6.578 1 91.31 97 ARG A O 1
ATOM 766 N N . GLN A 1 98 ? -13.148 5.629 7.102 1 92.62 98 GLN A N 1
ATOM 767 C CA . GLN A 1 98 ? -14.305 6.305 6.52 1 92.62 98 GLN A CA 1
ATOM 768 C C . GLN A 1 98 ? -14.312 6.172 5 1 92.62 98 GLN A C 1
ATOM 770 O O . GLN A 1 98 ? -15.375 6.047 4.391 1 92.62 98 GLN A O 1
ATOM 775 N N . LEU A 1 99 ? -13.18 6.246 4.355 1 92.75 99 LEU A N 1
ATOM 776 C CA . LEU A 1 99 ? -13.062 6.188 2.902 1 92.75 99 LEU A CA 1
ATOM 777 C C . LEU A 1 99 ? -13.195 4.754 2.404 1 92.75 99 LEU A C 1
ATOM 779 O O . LEU A 1 99 ? -13.5 4.523 1.23 1 92.75 99 LEU A O 1
ATOM 783 N N . GLU A 1 100 ? -12.898 3.789 3.18 1 91.38 100 GLU A N 1
ATOM 784 C CA . GLU A 1 100 ? -12.945 2.369 2.844 1 91.38 100 GLU A CA 1
ATOM 785 C C . GLU A 1 100 ? -12.297 2.102 1.49 1 91.38 100 GLU A C 1
ATOM 787 O O . GLU A 1 100 ? -12.914 1.501 0.607 1 91.38 100 GLU A O 1
ATOM 792 N N . PRO A 1 101 ? -11.016 2.51 1.348 1 93.12 101 PRO A N 1
ATOM 793 C CA . PRO A 1 101 ? -10.344 2.311 0.061 1 93.12 101 PRO A CA 1
ATOM 794 C C . PRO A 1 101 ? -10.109 0.835 -0.257 1 93.12 101 PRO A C 1
ATOM 796 O O . PRO A 1 101 ? -10.148 -0.008 0.642 1 93.12 101 PRO A O 1
ATOM 799 N N . ASP A 1 102 ? -9.984 0.582 -1.49 1 89.12 102 ASP A N 1
ATOM 800 C CA . ASP A 1 102 ? -9.664 -0.779 -1.906 1 89.12 102 ASP A CA 1
ATOM 801 C C . ASP A 1 102 ? -8.305 -1.211 -1.361 1 89.12 102 ASP A C 1
ATOM 803 O O . ASP A 1 102 ? -8.164 -2.316 -0.833 1 89.12 102 ASP A O 1
ATOM 807 N N . TRP A 1 103 ? -7.352 -0.384 -1.509 1 91.31 103 TRP A N 1
ATOM 808 C CA . TRP A 1 103 ? -6.043 -0.702 -0.948 1 91.31 103 TRP A CA 1
ATOM 809 C C . TRP A 1 103 ? -5.359 0.553 -0.415 1 91.31 103 TRP A C 1
ATOM 811 O O . TRP A 1 103 ? -5.785 1.672 -0.711 1 91.31 103 TRP A O 1
ATOM 821 N N . HIS A 1 104 ? -4.391 0.343 0.4 1 93.44 104 HIS A N 1
ATOM 822 C CA . HIS A 1 104 ? -3.629 1.394 1.064 1 93.44 104 HIS A CA 1
ATOM 823 C C . HIS A 1 104 ? -2.131 1.205 0.854 1 93.44 104 HIS A C 1
ATOM 825 O O . HIS A 1 104 ? -1.628 0.08 0.917 1 93.44 104 HIS A O 1
ATOM 831 N N . ILE A 1 105 ? -1.458 2.309 0.592 1 94.56 105 ILE A N 1
ATOM 832 C CA . ILE A 1 105 ? -0.012 2.305 0.394 1 94.56 105 ILE A CA 1
ATOM 833 C C . ILE A 1 105 ? 0.67 3.016 1.561 1 94.56 105 ILE A C 1
ATOM 835 O O . ILE A 1 105 ? 0.301 4.137 1.914 1 94.56 105 ILE A O 1
ATOM 839 N N . ASP A 1 106 ? 1.628 2.389 2.176 1 92.94 106 ASP A N 1
ATOM 840 C CA . ASP A 1 106 ? 2.371 2.955 3.295 1 92.94 106 ASP A CA 1
ATOM 841 C C . ASP A 1 106 ? 3.854 2.6 3.207 1 92.94 106 ASP A C 1
ATOM 843 O O . ASP A 1 106 ? 4.258 1.803 2.355 1 92.94 106 ASP A O 1
ATOM 847 N N . SER A 1 107 ? 4.66 3.27 4.016 1 91.06 107 SER A N 1
ATOM 848 C CA . SER A 1 107 ? 6.082 2.951 4.07 1 91.06 107 SER A CA 1
ATOM 849 C C . SER A 1 107 ? 6.328 1.647 4.824 1 91.06 107 SER A C 1
ATOM 851 O O . SER A 1 107 ? 5.617 1.334 5.781 1 91.06 107 SER A O 1
ATOM 853 N N . SER A 1 108 ? 7.406 1.012 4.414 1 87.88 108 SER A N 1
ATOM 854 C CA . SER A 1 108 ? 7.688 -0.303 4.98 1 87.88 108 SER A CA 1
ATOM 855 C C . SER A 1 108 ? 8.055 -0.202 6.461 1 87.88 108 SER A C 1
ATOM 857 O O . SER A 1 108 ? 7.598 -1.007 7.273 1 87.88 108 SER A O 1
ATOM 859 N N . PRO A 1 109 ? 8.812 0.773 6.863 1 87.56 109 PRO A N 1
ATOM 860 C CA . PRO A 1 109 ? 9.109 0.868 8.289 1 87.56 109 PRO A CA 1
ATOM 861 C C . PRO A 1 109 ? 7.859 1.042 9.148 1 87.56 109 PRO A C 1
ATOM 863 O O . PRO A 1 109 ? 7.754 0.444 10.219 1 87.56 109 PRO A O 1
ATOM 866 N N . GLU A 1 110 ? 6.98 1.797 8.688 1 85.69 110 GLU A N 1
ATOM 867 C CA . GLU A 1 110 ? 5.75 2.02 9.438 1 85.69 110 GLU A CA 1
ATOM 868 C C . GLU A 1 110 ? 4.906 0.75 9.5 1 85.69 110 GLU A C 1
ATOM 870 O O . GLU A 1 110 ? 4.367 0.411 10.562 1 85.69 110 GLU A O 1
ATOM 875 N N . ILE A 1 111 ? 4.832 0.03 8.492 1 87.19 111 ILE A N 1
ATOM 876 C CA . ILE A 1 111 ? 4.047 -1.196 8.43 1 87.19 111 ILE A CA 1
ATOM 877 C C . ILE A 1 111 ? 4.668 -2.256 9.336 1 87.19 111 ILE A C 1
ATOM 879 O O . ILE A 1 111 ? 3.963 -2.922 10.094 1 87.19 111 ILE A O 1
ATOM 883 N N . VAL A 1 112 ? 5.953 -2.383 9.211 1 87.38 112 VAL A N 1
ATOM 884 C CA . VAL A 1 112 ? 6.656 -3.352 10.055 1 87.38 112 VAL A CA 1
ATOM 885 C C . VAL A 1 112 ? 6.402 -3.039 11.523 1 87.38 112 VAL A C 1
ATOM 887 O O . VAL A 1 112 ? 6.16 -3.945 12.328 1 87.38 112 VAL A O 1
ATOM 890 N N . HIS A 1 113 ? 6.465 -1.819 11.797 1 88.19 113 HIS A N 1
ATOM 891 C CA . HIS A 1 113 ? 6.207 -1.39 13.164 1 88.19 113 HIS A CA 1
ATOM 892 C C . HIS A 1 113 ? 4.785 -1.737 13.594 1 88.19 113 HIS A C 1
ATOM 894 O O . HIS A 1 113 ? 4.578 -2.328 14.656 1 88.19 113 HIS A O 1
ATOM 900 N N . GLN A 1 114 ? 3.84 -1.434 12.789 1 84 114 GLN A N 1
ATOM 901 C CA . GLN A 1 114 ? 2.438 -1.68 13.102 1 84 114 GLN A CA 1
ATOM 902 C C . GLN A 1 114 ? 2.158 -3.174 13.242 1 84 114 GLN A C 1
ATOM 904 O O . GLN A 1 114 ? 1.45 -3.596 14.156 1 84 114 GLN A O 1
ATOM 909 N N . LEU A 1 115 ? 2.76 -3.963 12.359 1 82.06 115 LEU A N 1
ATOM 910 C CA . LEU A 1 115 ? 2.594 -5.41 12.406 1 82.06 115 LEU A CA 1
ATOM 911 C C . LEU A 1 115 ? 3.215 -5.988 13.68 1 82.06 115 LEU A C 1
ATOM 913 O O . LEU A 1 115 ? 2.631 -6.863 14.312 1 82.06 115 LEU A O 1
ATOM 917 N N . SER A 1 116 ? 4.379 -5.504 14 1 84.19 116 SER A N 1
ATOM 918 C CA . SER A 1 116 ? 5.086 -5.973 15.188 1 84.19 116 SER A CA 1
ATOM 919 C C . SER A 1 116 ? 4.297 -5.668 16.453 1 84.19 116 SER A C 1
ATOM 921 O O . SER A 1 116 ? 4.176 -6.523 17.344 1 84.19 116 SER A O 1
ATOM 923 N N . VAL A 1 117 ? 3.758 -4.523 16.641 1 83.44 117 VAL A N 1
ATOM 924 C CA . VAL A 1 117 ? 2.986 -4.117 17.812 1 83.44 117 VAL A CA 1
ATOM 925 C C . VAL A 1 117 ? 1.7 -4.938 17.891 1 83.44 117 VAL A C 1
ATOM 927 O O . VAL A 1 117 ? 1.306 -5.379 18.969 1 83.44 117 VAL A O 1
ATOM 930 N N . SER A 1 118 ? 1.087 -5.09 16.75 1 82.06 118 SER A N 1
ATOM 931 C CA . SER A 1 118 ? -0.153 -5.859 16.703 1 82.06 118 SER A CA 1
ATOM 932 C C . SER A 1 118 ? 0.062 -7.289 17.188 1 82.06 118 SER A C 1
ATOM 934 O O . SER A 1 118 ? -0.768 -7.832 17.922 1 82.06 118 SER A O 1
ATOM 936 N N . HIS A 1 119 ? 1.145 -7.855 16.719 1 82.81 119 HIS A N 1
ATOM 937 C CA . HIS A 1 119 ? 1.439 -9.227 17.109 1 82.81 119 HIS A CA 1
ATOM 938 C C . HIS A 1 119 ? 1.758 -9.32 18.594 1 82.81 119 HIS A C 1
ATOM 940 O O . HIS A 1 119 ? 1.319 -10.25 19.266 1 82.81 119 HIS A O 1
ATOM 946 N N . LYS A 1 120 ? 2.592 -8.406 19.125 1 82.44 120 LYS A N 1
ATOM 947 C CA . LYS A 1 120 ? 2.979 -8.383 20.531 1 82.44 120 LYS A CA 1
ATOM 948 C C . LYS A 1 120 ? 1.768 -8.133 21.438 1 82.44 120 LYS A C 1
ATOM 950 O O . LYS A 1 120 ? 1.638 -8.758 22.484 1 82.44 120 LYS A O 1
ATOM 955 N N . CYS A 1 121 ? 0.904 -7.242 21.062 1 82.25 121 CYS A N 1
ATOM 956 C CA . CYS A 1 121 ? -0.271 -6.883 21.844 1 82.25 121 CYS A CA 1
ATOM 957 C C . CYS A 1 121 ? -1.291 -8.016 21.844 1 82.25 121 CYS A C 1
ATOM 959 O O . CYS A 1 121 ? -1.939 -8.266 22.859 1 82.25 121 CYS A O 1
ATOM 961 N N . THR A 1 122 ? -1.455 -8.695 20.75 1 73.06 122 THR A N 1
ATOM 962 C CA . THR A 1 122 ? -2.412 -9.789 20.656 1 73.06 122 THR A CA 1
ATOM 963 C C . THR A 1 122 ? -1.899 -11.016 21.422 1 73.06 122 THR A C 1
ATOM 965 O O . THR A 1 122 ? -2.684 -11.766 22 1 73.06 122 THR A O 1
ATOM 968 N N . ASN A 1 123 ? -0.605 -11.273 21.344 1 69.62 123 ASN A N 1
ATOM 969 C CA . ASN A 1 123 ? -0.047 -12.406 22.094 1 69.62 123 ASN A CA 1
ATOM 970 C C . ASN A 1 123 ? 0.102 -12.086 23.578 1 69.62 123 ASN A C 1
ATOM 972 O O . ASN A 1 123 ? 0.234 -12.992 24.391 1 69.62 123 ASN A O 1
ATOM 976 N N . ALA A 1 124 ? 0.19 -10.812 24.016 1 61.25 124 ALA A N 1
ATOM 977 C CA . ALA A 1 124 ? 0.183 -10.461 25.438 1 61.25 124 ALA A CA 1
ATOM 978 C C . ALA A 1 124 ? -1.192 -10.695 26.047 1 61.25 124 ALA A C 1
ATOM 980 O O . ALA A 1 124 ? -1.307 -10.922 27.25 1 61.25 124 ALA A O 1
ATOM 981 N N . GLU A 1 125 ? -2.295 -10.484 25.312 1 52.47 125 GLU A N 1
ATOM 982 C CA . GLU A 1 125 ? -3.613 -10.719 25.891 1 52.47 125 GLU A CA 1
ATOM 983 C C . GLU A 1 125 ? -3.881 -12.211 26.078 1 52.47 125 GLU A C 1
ATOM 985 O O . GLU A 1 125 ? -4.902 -12.602 26.641 1 52.47 125 GLU A O 1
ATOM 990 N N . VAL A 1 126 ? -3.02 -13.156 25.547 1 40.81 126 VAL A N 1
ATOM 991 C CA . VAL A 1 126 ? -3.227 -14.539 25.969 1 40.81 126 VAL A CA 1
ATOM 992 C C . VAL A 1 126 ? -2.225 -14.891 27.062 1 40.81 126 VAL A C 1
ATOM 994 O O . VAL A 1 126 ? -1.053 -14.516 26.984 1 40.81 126 VAL A O 1
ATOM 997 N N . MET B 1 1 ? 23.219 4.008 -15.727 1 31.22 1 MET B N 1
ATOM 998 C CA . MET B 1 1 ? 22.938 4.25 -14.32 1 31.22 1 MET B CA 1
ATOM 999 C C . MET B 1 1 ? 21.641 3.561 -13.891 1 31.22 1 MET B C 1
ATOM 1001 O O . MET B 1 1 ? 20.594 3.76 -14.508 1 31.22 1 MET B O 1
ATOM 1005 N N . TRP B 1 2 ? 21.625 2.408 -13.453 1 40.53 2 TRP B N 1
ATOM 1006 C CA . TRP B 1 2 ? 20.547 1.435 -13.375 1 40.53 2 TRP B CA 1
ATOM 1007 C C . TRP B 1 2 ? 19.344 2.006 -12.617 1 40.53 2 TRP B C 1
ATOM 1009 O O . TRP B 1 2 ? 19.5 2.559 -11.531 1 40.53 2 TRP B O 1
ATOM 1019 N N . GLU B 1 3 ? 18.547 2.678 -13.219 1 52.22 3 GLU B N 1
ATOM 1020 C CA . GLU B 1 3 ? 17.375 3.275 -12.586 1 52.22 3 GLU B CA 1
ATOM 1021 C C . GLU B 1 3 ? 16.781 2.34 -11.539 1 52.22 3 GLU B C 1
ATOM 1023 O O . GLU B 1 3 ? 16.438 1.193 -11.852 1 52.22 3 GLU B O 1
ATOM 1028 N N . GLU B 1 4 ? 17.469 2.256 -10.461 1 63.75 4 GLU B N 1
ATOM 1029 C CA . GLU B 1 4 ? 17.047 1.41 -9.352 1 63.75 4 GLU B CA 1
ATOM 1030 C C . GLU B 1 4 ? 15.523 1.426 -9.195 1 63.75 4 GLU B C 1
ATOM 1032 O O . GLU B 1 4 ? 14.914 2.494 -9.102 1 63.75 4 GLU B O 1
ATOM 1037 N N . LEU B 1 5 ? 14.836 0.383 -9.609 1 77.56 5 LEU B N 1
ATOM 1038 C CA . LEU B 1 5 ? 13.383 0.25 -9.555 1 77.56 5 LEU B CA 1
ATOM 1039 C C . LEU B 1 5 ? 12.891 0.253 -8.109 1 77.56 5 LEU B C 1
ATOM 1041 O O . LEU B 1 5 ? 13.578 -0.247 -7.215 1 77.56 5 LEU B O 1
ATOM 1045 N N . PHE B 1 6 ? 11.969 0.992 -7.895 1 87.5 6 PHE B N 1
ATOM 1046 C CA . PHE B 1 6 ? 11.336 0.917 -6.586 1 87.5 6 PHE B CA 1
ATOM 1047 C C . PHE B 1 6 ? 10.914 -0.513 -6.27 1 87.5 6 PHE B C 1
ATOM 1049 O O . PHE B 1 6 ? 10.352 -1.203 -7.117 1 87.5 6 PHE B O 1
ATOM 1056 N N . GLN B 1 7 ? 11.375 -0.893 -5.105 1 92.69 7 GLN B N 1
ATOM 1057 C CA . GLN B 1 7 ? 10.906 -2.188 -4.621 1 92.69 7 GLN B CA 1
ATOM 1058 C C . GLN B 1 7 ? 9.594 -2.049 -3.857 1 92.69 7 GLN B C 1
ATOM 1060 O O . GLN B 1 7 ? 9.484 -1.239 -2.934 1 92.69 7 GLN B O 1
ATOM 1065 N N . VAL B 1 8 ? 8.609 -2.91 -4.273 1 94.31 8 VAL B N 1
ATOM 1066 C CA . VAL B 1 8 ? 7.27 -2.807 -3.707 1 94.31 8 VAL B CA 1
ATOM 1067 C C . VAL B 1 8 ? 6.809 -4.18 -3.217 1 94.31 8 VAL B C 1
ATOM 1069 O O . VAL B 1 8 ? 7.012 -5.188 -3.896 1 94.31 8 VAL B O 1
ATOM 1072 N N . THR B 1 9 ? 6.293 -4.227 -2.012 1 96.06 9 THR B N 1
ATOM 1073 C CA . THR B 1 9 ? 5.621 -5.438 -1.547 1 96.06 9 THR B CA 1
ATOM 1074 C C . THR B 1 9 ? 4.109 -5.242 -1.522 1 96.06 9 THR B C 1
ATOM 1076 O O . THR B 1 9 ? 3.623 -4.145 -1.252 1 96.06 9 THR B O 1
ATOM 1079 N N . CYS B 1 10 ? 3.377 -6.285 -1.793 1 95.81 10 CYS B N 1
ATOM 1080 C CA . CYS B 1 10 ? 1.922 -6.223 -1.854 1 95.81 10 CYS B CA 1
ATOM 1081 C C . CYS B 1 10 ? 1.297 -7.492 -1.287 1 95.81 10 CYS B C 1
ATOM 1083 O O . CYS B 1 10 ? 1.706 -8.602 -1.637 1 95.81 10 CYS B O 1
ATOM 1085 N N . ARG B 1 11 ? 0.363 -7.297 -0.455 1 94.44 11 ARG B N 1
ATOM 1086 C CA . ARG B 1 11 ? -0.426 -8.414 0.053 1 94.44 11 ARG B CA 1
ATOM 1087 C C . ARG B 1 11 ? -1.394 -8.93 -1.008 1 94.44 11 ARG B C 1
ATOM 1089 O O . ARG B 1 11 ? -1.952 -8.148 -1.778 1 94.44 11 ARG B O 1
ATOM 1096 N N . LEU B 1 12 ? -1.618 -10.289 -0.97 1 97.19 12 LEU B N 1
ATOM 1097 C CA . LEU B 1 12 ? -2.557 -10.867 -1.927 1 97.19 12 LEU B CA 1
ATOM 1098 C C . LEU B 1 12 ? -3.98 -10.828 -1.382 1 97.19 12 LEU B C 1
ATOM 1100 O O . LEU B 1 12 ? -4.898 -10.367 -2.064 1 97.19 12 LEU B O 1
ATOM 1104 N N . LEU B 1 13 ? -4.16 -11.281 -0.137 1 95.88 13 LEU B N 1
ATOM 1105 C CA . LEU B 1 13 ? -5.48 -11.414 0.468 1 95.88 13 LEU B CA 1
ATOM 1106 C C . LEU B 1 13 ? -6.164 -10.055 0.598 1 95.88 13 LEU B C 1
ATOM 1108 O O . LEU B 1 13 ? -5.605 -9.133 1.2 1 95.88 13 LEU B O 1
ATOM 1112 N N . GLY B 1 14 ? -7.277 -9.922 0.003 1 94 14 GLY B N 1
ATOM 1113 C CA . GLY B 1 14 ? -8.078 -8.719 0.115 1 94 14 GLY B CA 1
ATOM 1114 C C . GLY B 1 14 ? -7.629 -7.613 -0.823 1 94 14 GLY B C 1
ATOM 1115 O O . GLY B 1 14 ? -8.289 -6.582 -0.94 1 94 14 GLY B O 1
ATOM 1116 N N . VAL B 1 15 ? -6.48 -7.797 -1.451 1 94.75 15 VAL B N 1
ATOM 1117 C CA . VAL B 1 15 ? -5.957 -6.793 -2.373 1 94.75 15 VAL B CA 1
ATOM 1118 C C . VAL B 1 15 ? -6.09 -7.297 -3.811 1 94.75 15 VAL B C 1
ATOM 1120 O O . VAL B 1 15 ? -6.848 -6.734 -4.602 1 94.75 15 VAL B O 1
ATOM 1123 N N . ILE B 1 16 ? -5.43 -8.375 -4.094 1 96.31 16 ILE B N 1
ATOM 1124 C CA . ILE B 1 16 ? -5.457 -8.961 -5.43 1 96.31 16 ILE B CA 1
ATOM 1125 C C . ILE B 1 16 ? -6.535 -10.039 -5.496 1 96.31 16 ILE B C 1
ATOM 1127 O O . ILE B 1 16 ? -7.227 -10.172 -6.508 1 96.31 16 ILE B O 1
ATOM 1131 N N . LEU B 1 17 ? -6.641 -10.742 -4.375 1 97.31 17 LEU B N 1
ATOM 1132 C CA . LEU B 1 17 ? -7.613 -11.828 -4.305 1 97.31 17 LEU B CA 1
ATOM 1133 C C . LEU B 1 17 ? -8.898 -11.367 -3.637 1 97.31 17 LEU B C 1
ATOM 1135 O O . LEU B 1 17 ? -8.875 -10.469 -2.785 1 97.31 17 LEU B O 1
ATOM 1139 N N . GLU B 1 18 ? -9.961 -12.031 -3.967 1 96.25 18 GLU B N 1
ATOM 1140 C CA . GLU B 1 18 ? -11.234 -11.773 -3.305 1 96.25 18 GLU B CA 1
ATOM 1141 C C . GLU B 1 18 ? -11.242 -12.32 -1.883 1 96.25 18 GLU B C 1
ATOM 1143 O O . GLU B 1 18 ? -11.891 -11.766 -0.995 1 96.25 18 GLU B O 1
ATOM 1148 N N . GLU B 1 19 ? -10.547 -13.422 -1.699 1 97.19 19 GLU B N 1
ATOM 1149 C CA . GLU B 1 19 ? -10.438 -14.039 -0.383 1 97.19 19 GLU B CA 1
ATOM 1150 C C . GLU B 1 19 ? -9.711 -13.125 0.599 1 97.19 19 GLU B C 1
ATOM 1152 O O . GLU B 1 19 ? -8.781 -12.414 0.218 1 97.19 19 GLU B O 1
ATOM 1157 N N . THR B 1 20 ? -10.109 -13.188 1.898 1 94.31 20 THR B N 1
ATOM 1158 C CA . THR B 1 20 ? -9.562 -12.266 2.887 1 94.31 20 THR B CA 1
ATOM 1159 C C . THR B 1 20 ? -8.883 -13.031 4.023 1 94.31 20 THR B C 1
ATOM 1161 O O . THR B 1 20 ? -8.273 -12.43 4.906 1 94.31 20 THR B O 1
ATOM 1164 N N . THR B 1 21 ? -9.016 -14.336 4.035 1 94.88 21 THR B N 1
ATOM 1165 C CA . THR B 1 21 ? -8.359 -15.141 5.059 1 94.88 21 THR B CA 1
ATOM 1166 C C . THR B 1 21 ? -7.633 -16.328 4.43 1 94.88 21 THR B C 1
ATOM 1168 O O . THR B 1 21 ? -8 -16.781 3.346 1 94.88 21 THR B O 1
ATOM 1171 N N . PRO B 1 22 ? -6.652 -16.797 5.133 1 95.62 22 PRO B N 1
ATOM 1172 C CA . PRO B 1 22 ? -5.941 -17.969 4.621 1 95.62 22 PRO B CA 1
ATOM 1173 C C . PRO B 1 22 ? -6.836 -19.203 4.527 1 95.62 22 PRO B C 1
ATOM 1175 O O . PRO B 1 22 ? -6.637 -20.062 3.652 1 95.62 22 PRO B O 1
ATOM 1178 N N . GLU B 1 23 ? -7.773 -19.328 5.402 1 96.5 23 GLU B N 1
ATOM 1179 C CA . GLU B 1 23 ? -8.695 -20.453 5.41 1 96.5 23 GLU B CA 1
ATOM 1180 C C . GLU B 1 23 ? -9.508 -20.516 4.117 1 96.5 23 GLU B C 1
ATOM 1182 O O . GLU B 1 23 ? -9.758 -21.594 3.588 1 96.5 23 GLU B O 1
ATOM 1187 N N . GLU B 1 24 ? -9.891 -19.375 3.629 1 97.44 24 GLU B N 1
ATOM 1188 C CA . GLU B 1 24 ? -10.656 -19.297 2.391 1 97.44 24 GLU B CA 1
ATOM 1189 C C . GLU B 1 24 ? -9.859 -19.844 1.211 1 97.44 24 GLU B C 1
ATOM 1191 O O . GLU B 1 24 ? -10.422 -20.422 0.283 1 97.44 24 GLU B O 1
ATOM 1196 N N . LEU B 1 25 ? -8.578 -19.719 1.216 1 97.19 25 LEU B N 1
ATOM 1197 C CA . LEU B 1 25 ? -7.711 -20.125 0.121 1 97.19 25 LEU B CA 1
ATOM 1198 C C . LEU B 1 25 ? -7.695 -21.641 -0.019 1 97.19 25 LEU B C 1
ATOM 1200 O O . LEU B 1 25 ? -7.367 -22.172 -1.086 1 97.19 25 LEU B O 1
ATOM 1204 N N . GLN B 1 26 ? -7.867 -22.297 1.037 1 96.81 26 GLN B N 1
ATOM 1205 C CA . GLN B 1 26 ? -7.891 -23.75 0.991 1 96.81 26 GLN B CA 1
ATOM 1206 C C . GLN B 1 26 ? -9.062 -24.266 0.155 1 96.81 26 GLN B C 1
ATOM 1208 O O . GLN B 1 26 ? -9.039 -25.391 -0.34 1 96.81 26 GLN B O 1
ATOM 1213 N N . ASN B 1 27 ? -10.07 -23.391 -0.059 1 95.69 27 ASN B N 1
ATOM 1214 C CA . ASN B 1 27 ? -11.273 -23.781 -0.795 1 95.69 27 ASN B CA 1
ATOM 1215 C C . ASN B 1 27 ? -11.281 -23.188 -2.197 1 95.69 27 ASN B C 1
ATOM 1217 O O . ASN B 1 27 ? -11.516 -23.891 -3.18 1 95.69 27 ASN B O 1
ATOM 1221 N N . HIS B 1 28 ? -11.109 -21.922 -2.25 1 95.94 28 HIS B N 1
ATOM 1222 C CA . HIS B 1 28 ? -11.172 -21.219 -3.529 1 95.94 28 HIS B CA 1
ATOM 1223 C C . HIS B 1 28 ? -10.211 -20.031 -3.559 1 95.94 28 HIS B C 1
ATOM 1225 O O . HIS B 1 28 ? -9.906 -19.453 -2.514 1 95.94 28 HIS B O 1
ATOM 1231 N N . VAL B 1 29 ? -9.781 -19.781 -4.789 1 97.56 29 VAL B N 1
ATOM 1232 C CA . VAL B 1 29 ? -8.922 -18.609 -5.031 1 97.56 29 VAL B CA 1
ATOM 1233 C C . VAL B 1 29 ? -9.422 -17.859 -6.258 1 97.56 29 VAL B C 1
ATOM 1235 O O . VAL B 1 29 ? -9.516 -18.422 -7.352 1 97.56 29 VAL B O 1
ATOM 1238 N N . THR B 1 30 ? -9.727 -16.594 -6.051 1 97.81 30 THR B N 1
ATOM 1239 C CA . THR B 1 30 ? -10.273 -15.766 -7.125 1 97.81 30 THR B CA 1
ATOM 1240 C C . THR B 1 30 ? -9.5 -14.453 -7.242 1 97.81 30 THR B C 1
ATOM 1242 O O . THR B 1 30 ? -9.445 -13.68 -6.285 1 97.81 30 THR B O 1
ATOM 1245 N N . VAL B 1 31 ? -8.977 -14.203 -8.43 1 97 31 VAL B N 1
ATOM 1246 C CA . VAL B 1 31 ? -8.305 -12.938 -8.703 1 97 31 VAL B CA 1
ATOM 1247 C C . VAL B 1 31 ? -9.328 -11.883 -9.102 1 97 31 VAL B C 1
ATOM 1249 O O . VAL B 1 31 ? -10.203 -12.133 -9.938 1 97 31 VAL B O 1
ATOM 1252 N N . LYS B 1 32 ? -9.227 -10.727 -8.445 1 94.12 32 LYS B N 1
ATOM 1253 C CA . LYS B 1 32 ? -10.078 -9.602 -8.828 1 94.12 32 LYS B CA 1
ATOM 1254 C C . LYS B 1 32 ? -9.68 -9.047 -10.195 1 94.12 32 LYS B C 1
ATOM 1256 O O . LYS B 1 32 ? -8.57 -8.555 -10.367 1 94.12 32 LYS B O 1
ATOM 1261 N N . PRO B 1 33 ? -10.539 -9.07 -11.156 1 91.5 33 PRO B N 1
ATOM 1262 C CA . PRO B 1 33 ? -10.18 -8.602 -12.492 1 91.5 33 PRO B CA 1
ATOM 1263 C C . PRO B 1 33 ? -9.859 -7.105 -12.531 1 91.5 33 PRO B C 1
ATOM 1265 O O . PRO B 1 33 ? -9.047 -6.664 -13.344 1 91.5 33 PRO B O 1
ATOM 1268 N N . SER B 1 34 ? -10.461 -6.461 -11.641 1 85.12 34 SER B N 1
ATOM 1269 C CA . SER B 1 34 ? -10.367 -5.004 -11.672 1 85.12 34 SER B CA 1
ATOM 1270 C C . SER B 1 34 ? -8.977 -4.531 -11.25 1 85.12 34 SER B C 1
ATOM 1272 O O . SER B 1 34 ? -8.602 -3.389 -11.516 1 85.12 34 SER B O 1
ATOM 1274 N N . VAL B 1 35 ? -8.266 -5.375 -10.617 1 88.88 35 VAL B N 1
ATOM 1275 C CA . VAL B 1 35 ? -6.969 -4.949 -10.094 1 88.88 35 VAL B CA 1
ATOM 1276 C C . VAL B 1 35 ? -5.875 -5.238 -11.125 1 88.88 35 VAL B C 1
ATOM 1278 O O . VAL B 1 35 ? -4.762 -4.719 -11.016 1 88.88 35 VAL B O 1
ATOM 1281 N N . LEU B 1 36 ? -6.082 -5.898 -12.07 1 90.25 36 LEU B N 1
ATOM 1282 C CA . LEU B 1 36 ? -5.059 -6.43 -12.961 1 90.25 36 LEU B CA 1
ATOM 1283 C C . LEU B 1 36 ? -4.332 -5.301 -13.688 1 90.25 36 LEU B C 1
ATOM 1285 O O . LEU B 1 36 ? -3.102 -5.27 -13.719 1 90.25 36 LEU B O 1
ATOM 1289 N N . GLU B 1 37 ? -5.047 -4.434 -14.164 1 88.94 37 GLU B N 1
ATOM 1290 C CA . GLU B 1 37 ? -4.449 -3.355 -14.945 1 88.94 37 GLU B CA 1
ATOM 1291 C C . GLU B 1 37 ? -3.48 -2.535 -14.102 1 88.94 37 GLU B C 1
ATOM 1293 O O . GLU B 1 37 ? -2.348 -2.277 -14.516 1 88.94 37 GLU B O 1
ATOM 1298 N N . VAL B 1 38 ? -3.893 -2.137 -12.945 1 89.69 38 VAL B N 1
ATOM 1299 C CA . VAL B 1 38 ? -3.076 -1.283 -12.086 1 89.69 38 VAL B CA 1
ATOM 1300 C C . VAL B 1 38 ? -1.836 -2.047 -11.633 1 89.69 38 VAL B C 1
ATOM 1302 O O . VAL B 1 38 ? -0.729 -1.502 -11.633 1 89.69 38 VAL B O 1
ATOM 1305 N N . LEU B 1 39 ? -2.016 -3.305 -11.32 1 91.25 39 LEU B N 1
ATOM 1306 C CA . LEU B 1 39 ? -0.911 -4.133 -10.844 1 91.25 39 LEU B CA 1
ATOM 1307 C C . LEU B 1 39 ? 0.136 -4.316 -11.938 1 91.25 39 LEU B C 1
ATOM 1309 O O . LEU B 1 39 ? 1.338 -4.258 -11.672 1 91.25 39 LEU B O 1
ATOM 1313 N N . LEU B 1 40 ? -0.3 -4.492 -13.117 1 91.38 40 LEU B N 1
ATOM 1314 C CA . LEU B 1 40 ? 0.629 -4.691 -14.219 1 91.38 40 LEU B CA 1
ATOM 1315 C C . LEU B 1 40 ? 1.361 -3.398 -14.555 1 91.38 40 LEU B C 1
ATOM 1317 O O . LEU B 1 40 ? 2.545 -3.42 -14.906 1 91.38 40 LEU B O 1
ATOM 1321 N N . GLU B 1 41 ? 0.682 -2.301 -14.461 1 88.81 41 GLU B N 1
ATOM 1322 C CA . GLU B 1 41 ? 1.348 -1.019 -14.672 1 88.81 41 GLU B CA 1
ATOM 1323 C C . GLU B 1 41 ? 2.43 -0.778 -13.625 1 88.81 41 G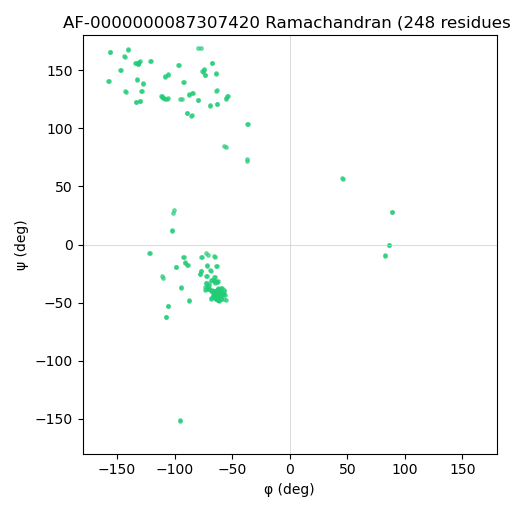LU B C 1
ATOM 1325 O O . GLU B 1 41 ? 3.52 -0.302 -13.945 1 88.81 41 GLU B O 1
ATOM 1330 N N . ILE B 1 42 ? 2.096 -1.1 -12.414 1 91.31 42 ILE B N 1
ATOM 1331 C CA . ILE B 1 42 ? 3.078 -0.95 -11.352 1 91.31 42 ILE B CA 1
ATOM 1332 C C . ILE B 1 42 ? 4.266 -1.876 -11.609 1 91.31 42 ILE B C 1
ATOM 1334 O O . ILE B 1 42 ? 5.418 -1.487 -11.406 1 91.31 42 ILE B O 1
ATOM 1338 N N . ALA B 1 43 ? 4.008 -3.055 -12.062 1 92.56 43 ALA B N 1
ATOM 1339 C CA . ALA B 1 43 ? 5.043 -4.059 -12.289 1 92.56 43 ALA B CA 1
ATOM 1340 C C . ALA B 1 43 ? 5.961 -3.662 -13.438 1 92.56 43 ALA B C 1
ATOM 1342 O O . ALA B 1 43 ? 7.094 -4.141 -13.531 1 92.56 43 ALA B O 1
ATOM 1343 N N . LYS B 1 44 ? 5.512 -2.852 -14.289 1 89.75 44 LYS B N 1
ATOM 1344 C CA . LYS B 1 44 ? 6.336 -2.357 -15.391 1 89.75 44 LYS B CA 1
ATOM 1345 C C . LYS B 1 44 ? 7.395 -1.378 -14.883 1 89.75 44 LYS B C 1
ATOM 1347 O O . LYS B 1 44 ? 8.453 -1.23 -15.5 1 89.75 44 LYS B O 1
ATOM 1352 N N . ILE B 1 45 ? 7.086 -0.733 -13.797 1 89.69 45 ILE B N 1
ATOM 1353 C CA . ILE B 1 45 ? 7.914 0.386 -13.359 1 89.69 45 ILE B CA 1
ATOM 1354 C C . ILE B 1 45 ? 8.672 0.002 -12.086 1 89.69 45 ILE B C 1
ATOM 1356 O O . ILE B 1 45 ? 9.758 0.521 -11.828 1 89.69 45 ILE B O 1
ATOM 1360 N N . CYS B 1 46 ? 8.094 -0.848 -11.375 1 92.38 46 CYS B N 1
ATOM 1361 C CA . CYS B 1 46 ? 8.664 -1.221 -10.086 1 92.38 46 CYS B CA 1
ATOM 1362 C C . CYS B 1 46 ? 8.984 -2.711 -10.039 1 92.38 46 CYS B C 1
ATOM 1364 O O . CYS B 1 46 ? 8.547 -3.469 -10.906 1 92.38 46 CYS B O 1
ATOM 1366 N N . ASP B 1 47 ? 9.898 -3.08 -9.125 1 94.44 47 ASP B N 1
ATOM 1367 C CA . ASP B 1 47 ? 10.109 -4.473 -8.75 1 94.44 47 ASP B CA 1
ATOM 1368 C C . ASP B 1 47 ? 9.133 -4.898 -7.652 1 94.44 47 ASP B C 1
ATOM 1370 O O . ASP B 1 47 ? 9.234 -4.441 -6.512 1 94.44 47 ASP B O 1
ATOM 1374 N N . VAL B 1 48 ? 8.164 -5.781 -7.953 1 95.81 48 VAL B N 1
ATOM 1375 C CA . VAL B 1 48 ? 7.035 -6.059 -7.066 1 95.81 48 VAL B CA 1
ATOM 1376 C C . VAL B 1 48 ? 7.164 -7.469 -6.492 1 95.81 48 VAL B C 1
ATOM 1378 O O . VAL B 1 48 ? 7.375 -8.43 -7.234 1 95.81 48 VAL B O 1
ATOM 1381 N N . TYR B 1 49 ? 7.113 -7.609 -5.18 1 96.62 49 TYR B N 1
ATOM 1382 C CA . TYR B 1 49 ? 6.98 -8.875 -4.469 1 96.62 49 TYR B CA 1
ATOM 1383 C C . TYR B 1 49 ? 5.57 -9.039 -3.916 1 96.62 49 TYR B C 1
ATOM 1385 O O . TYR B 1 49 ? 5.066 -8.164 -3.211 1 96.62 49 TYR B O 1
ATOM 1393 N N . LEU B 1 50 ? 5 -10.148 -4.285 1 97.31 50 LEU B N 1
ATOM 1394 C CA . LEU B 1 50 ? 3.727 -10.5 -3.666 1 97.31 50 LEU B CA 1
ATOM 1395 C C . LEU B 1 50 ? 3.939 -11.383 -2.443 1 97.31 50 LEU B C 1
ATOM 1397 O O . LEU B 1 50 ? 4.801 -12.273 -2.455 1 97.31 50 LEU B O 1
ATOM 1401 N N . MET B 1 51 ? 3.154 -11.109 -1.4 1 96.31 51 MET B N 1
ATOM 1402 C CA . MET B 1 51 ? 3.307 -11.867 -0.16 1 96.31 51 MET B CA 1
ATOM 1403 C C . MET B 1 51 ? 1.952 -12.344 0.355 1 96.31 51 MET B C 1
ATOM 1405 O O . MET B 1 51 ? 0.962 -11.617 0.278 1 96.31 51 MET B O 1
ATOM 1409 N N . GLU B 1 52 ? 2.027 -13.586 0.888 1 96.38 52 GLU B N 1
ATOM 1410 C CA . GLU B 1 52 ? 0.768 -14.047 1.468 1 96.38 52 GLU B CA 1
ATOM 1411 C C . GLU B 1 52 ? 1.004 -15.141 2.5 1 96.38 52 GLU B C 1
ATOM 1413 O O . GLU B 1 52 ? 1.868 -16 2.312 1 96.38 52 GLU B O 1
ATOM 1418 N N . HIS B 1 53 ? 0.246 -15.047 3.51 1 94.25 53 HIS B N 1
ATOM 1419 C CA . HIS B 1 53 ? 0.133 -16.125 4.484 1 94.25 53 HIS B CA 1
ATOM 1420 C C . HIS B 1 53 ? -0.801 -17.219 3.986 1 94.25 53 HIS B C 1
ATOM 1422 O O . HIS B 1 53 ? -1.976 -16.969 3.709 1 94.25 53 HIS B O 1
ATOM 1428 N N . VAL B 1 54 ? -0.306 -18.359 3.945 1 96.75 54 VAL B N 1
ATOM 1429 C CA . VAL B 1 54 ? -1.089 -19.516 3.521 1 96.75 54 VAL B CA 1
ATOM 1430 C C . VAL B 1 54 ? -0.937 -20.641 4.539 1 96.75 54 VAL B C 1
ATOM 1432 O O . VAL B 1 54 ? 0.075 -20.734 5.238 1 96.75 54 VAL B O 1
ATOM 1435 N N . LEU B 1 55 ? -1.927 -21.578 4.559 1 95.81 55 LEU B N 1
ATOM 1436 C CA . LEU B 1 55 ? -1.952 -22.594 5.605 1 95.81 55 LEU B CA 1
ATOM 1437 C C . LEU B 1 55 ? -1.361 -23.906 5.102 1 95.81 55 LEU B C 1
ATOM 1439 O O . LEU B 1 55 ? -1.009 -24.781 5.898 1 95.81 55 LEU B O 1
ATOM 1443 N N . ASP B 1 56 ? -1.283 -24.109 3.789 1 96.31 56 ASP B N 1
ATOM 1444 C CA . ASP B 1 56 ? -0.754 -25.375 3.258 1 96.31 56 ASP B CA 1
ATOM 1445 C C . ASP B 1 56 ? -0.213 -25.188 1.843 1 96.31 56 ASP B C 1
ATOM 1447 O O . ASP B 1 56 ? -0.443 -24.141 1.217 1 96.31 56 ASP B O 1
ATOM 1451 N N . ASP B 1 57 ? 0.549 -26.188 1.381 1 95.69 57 ASP B N 1
ATOM 1452 C CA . ASP B 1 57 ? 1.205 -26.141 0.077 1 95.69 57 ASP B CA 1
ATOM 1453 C C . ASP B 1 57 ? 0.179 -26.141 -1.054 1 95.69 57 ASP B C 1
ATOM 1455 O O . ASP B 1 57 ? 0.418 -25.562 -2.115 1 95.69 57 ASP B O 1
ATOM 1459 N N . GLU B 1 58 ? -0.894 -26.766 -0.813 1 97.19 58 GLU B N 1
ATOM 1460 C CA . GLU B 1 58 ? -1.932 -26.828 -1.839 1 97.19 58 GLU B CA 1
ATOM 1461 C C . GLU B 1 58 ? -2.479 -25.422 -2.139 1 97.19 58 GLU B C 1
ATOM 1463 O O . GLU B 1 58 ? -2.707 -25.078 -3.299 1 97.19 58 GLU B O 1
ATOM 1468 N N . SER B 1 59 ? -2.688 -24.688 -1.134 1 97.56 59 SER B N 1
ATOM 1469 C CA . SER B 1 59 ? -3.156 -23.312 -1.293 1 97.56 59 SER B CA 1
ATOM 1470 C C . SER B 1 59 ? -2.154 -22.469 -2.076 1 97.56 59 SER B C 1
ATOM 1472 O O . SER B 1 59 ? -2.541 -21.625 -2.873 1 97.56 59 SER B O 1
ATOM 1474 N N . GLU B 1 60 ? -0.86 -22.688 -1.824 1 97.5 60 GLU B N 1
ATOM 1475 C CA . GLU B 1 60 ? 0.173 -21.969 -2.572 1 97.5 60 GLU B CA 1
ATOM 1476 C C . GLU B 1 60 ? 0.025 -22.203 -4.074 1 97.5 60 GLU B C 1
ATOM 1478 O O . GLU B 1 60 ? 0.059 -21.25 -4.859 1 97.5 60 GLU B O 1
ATOM 1483 N N . GLU B 1 61 ? -0.151 -23.453 -4.395 1 97.44 61 GLU B N 1
ATOM 1484 C CA . GLU B 1 61 ? -0.281 -23.812 -5.801 1 97.44 61 GLU B CA 1
ATOM 1485 C C . GLU B 1 61 ? -1.543 -23.219 -6.414 1 97.44 61 GLU B C 1
ATOM 1487 O O . GLU B 1 61 ? -1.527 -22.766 -7.562 1 97.44 61 GLU B O 1
ATOM 1492 N N . LYS B 1 62 ? -2.604 -23.266 -5.68 1 98 62 LYS B N 1
ATOM 1493 C CA . LYS B 1 62 ? -3.85 -22.672 -6.156 1 98 62 LYS B CA 1
ATOM 1494 C C . LYS B 1 62 ? -3.672 -21.188 -6.441 1 98 62 LYS B C 1
ATOM 1496 O O . LYS B 1 62 ? -4.152 -20.688 -7.461 1 98 62 LYS B O 1
ATOM 1501 N N . VAL B 1 63 ? -2.98 -20.5 -5.547 1 98.31 63 VAL B N 1
ATOM 1502 C CA . VAL B 1 63 ? -2.756 -19.078 -5.699 1 98.31 63 VAL B CA 1
ATOM 1503 C C . VAL B 1 63 ? -1.919 -18.812 -6.953 1 98.31 63 VAL B C 1
ATOM 1505 O O . VAL B 1 63 ? -2.283 -17.984 -7.789 1 98.31 63 VAL B O 1
ATOM 1508 N N . LEU B 1 64 ? -0.838 -19.578 -7.113 1 98.12 64 LEU B N 1
ATOM 1509 C CA . LEU B 1 64 ? 0.046 -19.391 -8.258 1 98.12 64 LEU B CA 1
ATOM 1510 C C . LEU B 1 64 ? -0.689 -19.672 -9.562 1 98.12 64 LEU B C 1
ATOM 1512 O O . LEU B 1 64 ? -0.512 -18.953 -10.547 1 98.12 64 LEU B O 1
ATOM 1516 N N . SER B 1 65 ? -1.506 -20.656 -9.555 1 97.75 65 SER B N 1
ATOM 1517 C CA . SER B 1 65 ? -2.281 -21 -10.742 1 97.75 65 SER B CA 1
ATOM 1518 C C . SER B 1 65 ? -3.285 -19.906 -11.086 1 97.75 65 SER B C 1
ATOM 1520 O O . SER B 1 65 ? -3.439 -19.547 -12.258 1 97.75 65 SER B O 1
ATOM 1522 N N . ALA B 1 66 ? -3.949 -19.422 -10.07 1 97.69 66 ALA B N 1
ATOM 1523 C CA . ALA B 1 66 ? -4.93 -18.359 -10.273 1 97.69 66 ALA B CA 1
ATOM 1524 C C . ALA B 1 66 ? -4.266 -17.109 -10.844 1 97.69 66 ALA B C 1
ATOM 1526 O O . ALA B 1 66 ? -4.805 -16.469 -11.75 1 97.69 66 ALA B O 1
ATOM 1527 N N . LEU B 1 67 ? -3.115 -16.781 -10.32 1 97.38 67 LEU B N 1
ATOM 1528 C CA . LEU B 1 67 ? -2.373 -15.633 -10.805 1 97.38 67 LEU B CA 1
ATOM 1529 C C . LEU B 1 67 ? -1.938 -15.836 -12.258 1 97.38 67 LEU B C 1
ATOM 1531 O O . LEU B 1 67 ? -2.031 -14.922 -13.07 1 97.38 67 LEU B O 1
ATOM 1535 N N . SER B 1 68 ? -1.497 -17.047 -12.578 1 96.25 68 SER B N 1
ATOM 1536 C CA . SER B 1 68 ? -1.08 -17.375 -13.93 1 96.25 68 SER B CA 1
ATOM 1537 C C . SER B 1 68 ? -2.248 -17.281 -14.906 1 96.25 68 SER B C 1
ATOM 1539 O O . SER B 1 68 ? -2.119 -16.688 -15.984 1 96.25 68 SER B O 1
ATOM 1541 N N . GLU B 1 69 ? -3.312 -17.781 -14.531 1 96.06 69 GLU B N 1
ATOM 1542 C CA . GLU B 1 69 ? -4.496 -17.781 -15.383 1 96.06 69 GLU B CA 1
ATOM 1543 C C . GLU B 1 69 ? -5.016 -16.359 -15.617 1 96.06 69 GLU B C 1
ATOM 1545 O O . GLU B 1 69 ? -5.574 -16.062 -16.672 1 96.06 69 GLU B O 1
ATOM 1550 N N . ALA B 1 70 ? -4.832 -15.531 -14.664 1 95.25 70 ALA B N 1
ATOM 1551 C CA . ALA B 1 70 ? -5.27 -14.141 -14.773 1 95.25 70 ALA B CA 1
ATOM 1552 C C . ALA B 1 70 ? -4.324 -13.336 -15.656 1 95.25 70 ALA B C 1
ATOM 1554 O O . ALA B 1 70 ? -4.59 -12.172 -15.953 1 95.25 70 ALA B O 1
ATOM 1555 N N . GLY B 1 71 ? -3.148 -13.922 -16 1 93.81 71 GLY B N 1
ATOM 1556 C CA . GLY B 1 71 ? -2.229 -13.25 -16.906 1 93.81 71 GLY B CA 1
ATOM 1557 C C . GLY B 1 71 ? -1.252 -12.336 -16.188 1 93.81 71 GLY B C 1
ATOM 1558 O O . GLY B 1 71 ? -0.776 -11.352 -16.766 1 93.81 71 GLY B O 1
ATOM 1559 N N . LEU B 1 72 ? -0.943 -12.648 -14.977 1 94.44 72 LEU B N 1
ATOM 1560 C CA . LEU B 1 72 ? -0.103 -11.742 -14.203 1 94.44 72 LEU B CA 1
ATOM 1561 C C . LEU B 1 72 ? 1.373 -12.07 -14.398 1 94.44 72 LEU B C 1
ATOM 1563 O O . LEU B 1 72 ? 2.24 -11.25 -14.078 1 94.44 72 LEU B O 1
ATOM 1567 N N . PHE B 1 73 ? 1.664 -13.258 -14.898 1 94.75 73 PHE B N 1
ATOM 1568 C CA . PHE B 1 73 ? 3.061 -13.625 -15.102 1 94.75 73 PHE B CA 1
ATOM 1569 C C . PHE B 1 73 ? 3.461 -13.453 -16.562 1 94.75 73 PHE B C 1
ATOM 1571 O O . PHE B 1 73 ? 4.418 -14.086 -17.031 1 94.75 73 PHE B O 1
ATOM 1578 N N . THR B 1 74 ? 2.891 -12.578 -17.266 1 87.62 74 THR B N 1
ATOM 1579 C CA . THR B 1 74 ? 3.264 -12.281 -18.656 1 87.62 74 THR B CA 1
ATOM 1580 C C . THR B 1 74 ? 4.504 -11.391 -18.703 1 87.62 74 THR B C 1
ATOM 1582 O O . THR B 1 74 ? 4.965 -10.906 -17.656 1 87.62 74 THR B O 1
ATOM 1585 N N . SER B 1 75 ? 5.027 -11.281 -19.922 1 77.56 75 SER B N 1
ATOM 1586 C CA . SER B 1 75 ? 6.199 -10.438 -20.109 1 77.56 75 SER B CA 1
ATOM 1587 C C . SER B 1 75 ? 5.938 -9.016 -19.609 1 77.56 75 SER B C 1
ATOM 1589 O O . SER B 1 75 ? 4.957 -8.391 -20 1 77.56 75 SER B O 1
ATOM 1591 N N . GLY B 1 76 ? 6.762 -8.586 -18.766 1 79.31 76 GLY B N 1
ATOM 1592 C CA . GLY B 1 76 ? 6.605 -7.262 -18.188 1 79.31 76 GLY B CA 1
ATOM 1593 C C . GLY B 1 76 ? 5.699 -7.242 -16.969 1 79.31 76 GLY B C 1
ATOM 1594 O O . GLY B 1 76 ? 5.449 -6.18 -16.391 1 79.31 76 GLY B O 1
ATOM 1595 N N . GLY B 1 77 ? 5.215 -8.461 -16.688 1 87.75 77 GLY B N 1
ATOM 1596 C CA . GLY B 1 77 ? 4.34 -8.555 -15.531 1 87.75 77 GLY B CA 1
ATOM 1597 C C . GLY B 1 77 ? 5.066 -8.977 -14.273 1 87.75 77 GLY B C 1
ATOM 1598 O O . GLY B 1 77 ? 6.219 -8.594 -14.055 1 87.75 77 GLY B O 1
ATOM 1599 N N . LEU B 1 78 ? 4.371 -9.586 -13.469 1 93.31 78 LEU B N 1
ATOM 1600 C CA . LEU B 1 78 ? 4.91 -10.055 -12.195 1 93.31 78 LEU B CA 1
ATOM 1601 C C . LEU B 1 78 ? 5.77 -11.297 -12.398 1 93.31 78 LEU B C 1
ATOM 1603 O O . LEU B 1 78 ? 5.582 -12.039 -13.367 1 93.31 78 LEU B O 1
ATOM 1607 N N . VAL B 1 79 ? 6.688 -11.414 -11.602 1 95.31 79 VAL B N 1
ATOM 1608 C CA . VAL B 1 79 ? 7.598 -12.555 -11.625 1 95.31 79 VAL B CA 1
ATOM 1609 C C . VAL B 1 79 ? 7.117 -13.625 -10.641 1 95.31 79 VAL B C 1
ATOM 1611 O O . VAL B 1 79 ? 7 -13.359 -9.445 1 95.31 79 VAL B O 1
ATOM 1614 N N . ARG B 1 80 ? 6.949 -14.789 -11.172 1 96.19 80 ARG B N 1
ATOM 1615 C CA . ARG B 1 80 ? 6.383 -15.875 -10.383 1 96.19 80 ARG B CA 1
ATOM 1616 C C . ARG B 1 80 ? 7.234 -16.141 -9.141 1 96.19 80 ARG B C 1
ATOM 1618 O O . ARG B 1 80 ? 6.703 -16.391 -8.062 1 96.19 80 ARG B O 1
ATOM 1625 N N . GLU B 1 81 ? 8.562 -16.141 -9.289 1 96.12 81 GLU B N 1
ATOM 1626 C CA . GLU B 1 81 ? 9.5 -16.422 -8.211 1 96.12 81 GLU B CA 1
ATOM 1627 C C . GLU B 1 81 ? 9.43 -15.352 -7.121 1 96.12 81 GLU B C 1
ATOM 1629 O O . GLU B 1 81 ? 9.961 -15.539 -6.023 1 96.12 81 GLU B O 1
ATOM 1634 N N . LYS B 1 82 ? 8.734 -14.258 -7.379 1 96.56 82 LYS B N 1
ATOM 1635 C CA . LYS B 1 82 ? 8.648 -13.164 -6.414 1 96.56 82 LYS B CA 1
ATOM 1636 C C . LYS B 1 82 ? 7.316 -13.188 -5.672 1 96.56 82 LYS B C 1
ATOM 1638 O O . LYS B 1 82 ? 6.938 -12.203 -5.031 1 96.56 82 LYS B O 1
ATOM 1643 N N . VAL B 1 83 ? 6.633 -14.227 -5.82 1 97.75 83 VAL B N 1
ATOM 1644 C CA . VAL B 1 83 ? 5.504 -14.5 -4.938 1 97.75 83 VAL B CA 1
ATOM 1645 C C . VAL B 1 83 ? 5.984 -15.281 -3.713 1 97.75 83 VAL B C 1
ATOM 1647 O O . VAL B 1 83 ? 6.383 -16.438 -3.822 1 97.75 83 VAL B O 1
ATOM 1650 N N . LEU B 1 84 ? 5.926 -14.688 -2.547 1 97.44 84 LEU B N 1
ATOM 1651 C CA . LEU B 1 84 ? 6.48 -15.25 -1.321 1 97.44 84 LEU B CA 1
ATOM 1652 C C . LEU B 1 84 ? 5.371 -15.703 -0.378 1 97.44 84 LEU B C 1
ATOM 1654 O O . LEU B 1 84 ? 4.469 -14.922 -0.056 1 97.44 84 LEU B O 1
ATOM 1658 N N . PHE B 1 85 ? 5.469 -16.953 -0.008 1 97.62 85 PHE B N 1
ATOM 1659 C CA . PHE B 1 85 ? 4.496 -17.5 0.925 1 97.62 85 PHE B CA 1
ATOM 1660 C C . PHE B 1 85 ? 5.125 -17.734 2.295 1 97.62 85 PHE B C 1
ATOM 1662 O O . PHE B 1 85 ? 6.301 -18.094 2.391 1 97.62 85 PHE B O 1
ATOM 1669 N N . CYS B 1 86 ? 4.41 -17.531 3.314 1 95.38 86 CYS B N 1
ATOM 1670 C CA . CYS B 1 86 ? 4.809 -17.859 4.68 1 95.38 86 CYS B CA 1
ATOM 1671 C C . CYS B 1 86 ? 3.691 -18.578 5.418 1 95.38 86 CYS B C 1
ATOM 1673 O O . CYS B 1 86 ? 2.512 -18.375 5.125 1 95.38 86 CYS B O 1
ATOM 1675 N N . SER B 1 87 ? 4.074 -19.312 6.414 1 91.56 87 SER B N 1
ATOM 1676 C CA . SER B 1 87 ? 3.094 -20.109 7.129 1 91.56 87 SER B CA 1
ATOM 1677 C C . SER B 1 87 ? 2.5 -19.359 8.305 1 91.56 87 SER B C 1
ATOM 1679 O O . SER B 1 87 ? 1.488 -19.766 8.875 1 91.56 87 SER B O 1
ATOM 1681 N N . THR B 1 88 ? 3.133 -18.281 8.703 1 88 88 THR B N 1
ATOM 1682 C CA . THR B 1 88 ? 2.631 -17.484 9.812 1 88 88 THR B CA 1
ATOM 1683 C C . THR B 1 88 ? 2.615 -16 9.445 1 88 88 THR B C 1
ATOM 1685 O O . THR B 1 88 ? 3.391 -15.555 8.594 1 88 88 THR B O 1
ATOM 1688 N N . GLU B 1 89 ? 1.759 -15.305 10.133 1 83 89 GLU B N 1
ATOM 1689 C CA . GLU B 1 89 ? 1.696 -13.852 9.953 1 83 89 GLU B CA 1
ATOM 1690 C C . GLU B 1 89 ? 3.014 -13.188 10.344 1 83 89 GLU B C 1
ATOM 1692 O O . GLU B 1 89 ? 3.416 -12.195 9.742 1 83 89 GLU B O 1
ATOM 1697 N N . ILE B 1 90 ? 3.584 -13.703 11.406 1 86.38 90 ILE B N 1
ATOM 1698 C CA . ILE B 1 90 ? 4.879 -13.188 11.836 1 86.38 90 ILE B CA 1
ATOM 1699 C C . ILE B 1 90 ? 5.891 -13.312 10.703 1 86.38 90 ILE B C 1
ATOM 1701 O O . ILE B 1 90 ? 6.73 -12.43 10.508 1 86.38 90 ILE B O 1
ATOM 1705 N N . GLY B 1 91 ? 5.836 -14.336 10.016 1 91.5 91 GLY B N 1
ATOM 1706 C CA . GLY B 1 91 ? 6.715 -14.516 8.875 1 91.5 91 GLY B CA 1
ATOM 1707 C C . GLY B 1 91 ? 6.547 -13.445 7.812 1 91.5 91 GLY B C 1
ATOM 1708 O O . GLY B 1 91 ? 7.523 -13 7.207 1 91.5 91 GLY B O 1
ATOM 1709 N N . ARG B 1 92 ? 5.359 -13.023 7.605 1 86.19 92 ARG B N 1
ATOM 1710 C CA . ARG B 1 92 ? 5.09 -11.945 6.652 1 86.19 92 ARG B CA 1
ATOM 1711 C C . ARG B 1 92 ? 5.812 -10.664 7.055 1 86.19 92 ARG B C 1
ATOM 1713 O O . ARG B 1 92 ? 6.426 -10 6.215 1 86.19 92 ARG B O 1
ATOM 1720 N N . THR B 1 93 ? 5.758 -10.352 8.328 1 87.81 93 THR B N 1
ATOM 1721 C CA . THR B 1 93 ? 6.445 -9.172 8.844 1 87.81 93 THR B CA 1
ATOM 1722 C C . THR B 1 93 ? 7.949 -9.289 8.633 1 87.81 93 THR B C 1
ATOM 1724 O O . THR B 1 93 ? 8.617 -8.305 8.305 1 87.81 93 THR B O 1
ATOM 1727 N N . SER B 1 94 ? 8.43 -10.445 8.812 1 90.62 94 SER B N 1
ATOM 1728 C CA . SER B 1 94 ? 9.859 -10.695 8.648 1 90.62 94 SER B CA 1
ATOM 1729 C C . SER B 1 94 ? 10.297 -10.484 7.207 1 90.62 94 SER B C 1
ATOM 1731 O O . SER B 1 94 ? 11.344 -9.883 6.953 1 90.62 94 SER B O 1
ATOM 1733 N N . PHE B 1 95 ? 9.523 -10.938 6.305 1 92.06 95 PHE B N 1
ATOM 1734 C CA . PHE B 1 95 ? 9.844 -10.742 4.895 1 92.06 95 PHE B CA 1
ATOM 1735 C C . PHE B 1 95 ? 9.938 -9.258 4.562 1 92.06 95 PHE B C 1
ATOM 1737 O O . PHE B 1 95 ? 10.891 -8.828 3.904 1 92.06 95 PHE B O 1
ATOM 1744 N N . VAL B 1 96 ? 8.945 -8.5 5.027 1 91.94 96 VAL B N 1
ATOM 1745 C CA . VAL B 1 96 ? 8.922 -7.07 4.73 1 91.94 96 VAL B CA 1
ATOM 1746 C C . VAL B 1 96 ? 10.141 -6.395 5.34 1 91.94 96 VAL B C 1
ATOM 1748 O O . VAL B 1 96 ? 10.781 -5.559 4.699 1 91.94 96 VAL B O 1
ATOM 1751 N N . ARG B 1 97 ? 10.484 -6.828 6.547 1 91.12 97 ARG B N 1
ATOM 1752 C CA . ARG B 1 97 ? 11.648 -6.27 7.227 1 91.12 97 ARG B CA 1
ATOM 1753 C C . ARG B 1 97 ? 12.938 -6.59 6.465 1 91.12 97 ARG B C 1
ATOM 1755 O O . ARG B 1 97 ? 13.797 -5.723 6.297 1 91.12 97 ARG B O 1
ATOM 1762 N N . GLN B 1 98 ? 12.977 -7.793 6.031 1 92.38 98 GLN B N 1
ATOM 1763 C CA . GLN B 1 98 ? 14.195 -8.25 5.371 1 92.38 98 GLN B CA 1
ATOM 1764 C C . GLN B 1 98 ? 14.344 -7.621 3.99 1 92.38 98 GLN B C 1
ATOM 1766 O O . GLN B 1 98 ? 15.453 -7.316 3.555 1 92.38 98 GLN B O 1
ATOM 1771 N N . LEU B 1 99 ? 13.266 -7.453 3.256 1 92.69 99 LEU B N 1
ATOM 1772 C CA . LEU B 1 99 ? 13.281 -6.91 1.901 1 92.69 99 LEU B CA 1
ATOM 1773 C C . LEU B 1 99 ? 13.438 -5.395 1.925 1 92.69 99 LEU B C 1
ATOM 1775 O O . LEU B 1 99 ? 13.844 -4.793 0.927 1 92.69 99 LEU B O 1
ATOM 1779 N N . GLU B 1 100 ? 13.07 -4.75 2.938 1 91.19 100 GLU B N 1
ATOM 1780 C CA . GLU B 1 100 ? 13.125 -3.301 3.098 1 91.19 100 GLU B CA 1
ATOM 1781 C C . GLU B 1 100 ? 12.602 -2.588 1.855 1 91.19 100 GLU B C 1
ATOM 1783 O O . GLU B 1 100 ? 13.289 -1.742 1.279 1 91.19 100 GLU B O 1
ATOM 1788 N N . PRO B 1 101 ? 11.336 -2.9 1.463 1 93 101 PRO B N 1
ATOM 1789 C CA . PRO B 1 101 ? 10.781 -2.271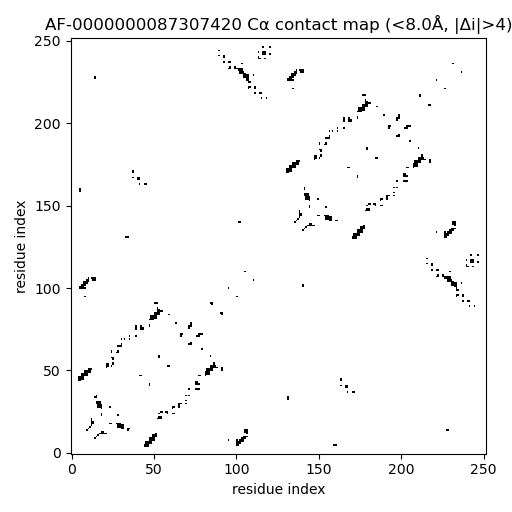 0.262 1 93 101 PRO B CA 1
ATOM 1790 C C . PRO B 1 101 ? 10.555 -0.771 0.432 1 93 101 PRO B C 1
ATOM 1792 O O . PRO B 1 101 ? 10.508 -0.275 1.561 1 93 101 PRO B O 1
ATOM 1795 N N . ASP B 1 102 ? 10.539 -0.127 -0.647 1 88.69 102 ASP B N 1
ATOM 1796 C CA . ASP B 1 102 ? 10.234 1.3 -0.616 1 88.69 102 ASP B CA 1
ATOM 1797 C C . ASP B 1 102 ? 8.82 1.544 -0.087 1 88.69 102 ASP B C 1
ATOM 1799 O O . ASP B 1 102 ? 8.609 2.408 0.768 1 88.69 102 ASP B O 1
ATOM 1803 N N . TRP B 1 103 ? 7.91 0.848 -0.586 1 91.19 103 TRP B N 1
ATOM 1804 C CA . TRP B 1 103 ? 6.551 0.978 -0.073 1 91.19 103 TRP B CA 1
ATOM 1805 C C . TRP B 1 103 ? 5.84 -0.373 -0.061 1 91.19 103 TRP B C 1
ATOM 1807 O O . TRP B 1 103 ? 6.309 -1.332 -0.678 1 91.19 103 TRP B O 1
ATOM 1817 N N . HIS B 1 104 ? 4.805 -0.445 0.689 1 93.44 104 HIS B N 1
ATOM 1818 C CA . HIS B 1 104 ? 4.004 -1.646 0.887 1 93.44 104 HIS B CA 1
ATOM 1819 C C . HIS B 1 104 ? 2.527 -1.374 0.614 1 93.44 104 HIS B C 1
ATOM 1821 O O . HIS B 1 104 ? 2.004 -0.326 1 1 93.44 104 HIS B O 1
ATOM 1827 N N . ILE B 1 105 ? 1.896 -2.328 -0.047 1 94.44 105 ILE B N 1
ATOM 1828 C CA . ILE B 1 105 ? 0.476 -2.234 -0.366 1 94.44 105 ILE B CA 1
ATOM 1829 C C . ILE B 1 105 ? -0.301 -3.285 0.424 1 94.44 105 ILE B C 1
ATOM 1831 O O . ILE B 1 105 ? 0.048 -4.469 0.404 1 94.44 105 ILE B O 1
ATOM 1835 N N . ASP B 1 106 ? -1.322 -2.875 1.118 1 92.88 106 ASP B N 1
ATOM 1836 C CA . ASP B 1 106 ? -2.16 -3.773 1.906 1 92.88 106 ASP B CA 1
ATOM 1837 C C . ASP B 1 106 ? -3.635 -3.385 1.797 1 92.88 106 ASP B C 1
ATOM 1839 O O . ASP B 1 106 ? -3.969 -2.35 1.22 1 92.88 106 ASP B O 1
ATOM 1843 N N . SER B 1 107 ? -4.504 -4.285 2.273 1 91.31 107 SER B N 1
ATOM 1844 C CA . SER B 1 107 ? -5.93 -3.979 2.303 1 91.31 107 SER B CA 1
ATOM 1845 C C . SER B 1 107 ? -6.262 -2.992 3.418 1 91.31 107 SER B C 1
ATOM 1847 O O . SER B 1 107 ? -5.648 -3.027 4.484 1 91.31 107 SER B O 1
ATOM 1849 N N . SER B 1 108 ? -7.305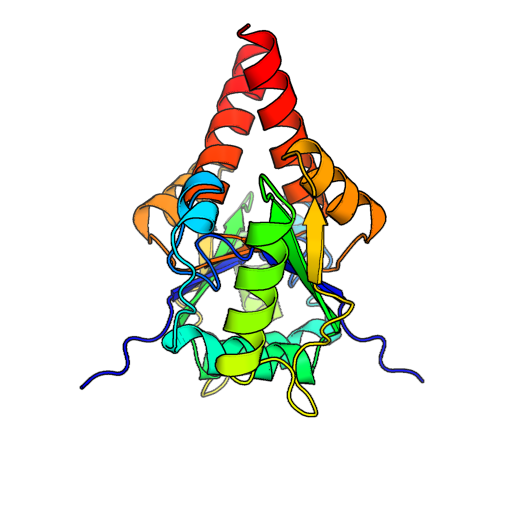 -2.234 3.137 1 88 108 SER B N 1
ATOM 1850 C CA . SER B 1 108 ? -7.66 -1.183 4.086 1 88 108 SER B CA 1
ATOM 1851 C C . SER B 1 108 ? -8.164 -1.77 5.398 1 88 108 SER B C 1
ATOM 1853 O O . SER B 1 108 ? -7.793 -1.296 6.477 1 88 108 SER B O 1
ATOM 1855 N N . PRO B 1 109 ? -8.945 -2.805 5.391 1 88.19 109 PRO B N 1
ATOM 1856 C CA . PRO B 1 109 ? -9.375 -3.371 6.672 1 88.19 109 PRO B CA 1
ATOM 1857 C C . PRO B 1 109 ? -8.203 -3.848 7.527 1 88.19 109 PRO B C 1
ATOM 1859 O O . PRO B 1 109 ? -8.203 -3.65 8.75 1 88.19 109 PRO B O 1
ATOM 1862 N N . GLU B 1 110 ? -7.273 -4.406 6.918 1 85.81 110 GLU B N 1
ATOM 1863 C CA . GLU B 1 110 ? -6.109 -4.891 7.66 1 85.81 110 GLU B CA 1
ATOM 1864 C C . GLU B 1 110 ? -5.297 -3.732 8.227 1 85.81 110 GLU B C 1
ATOM 1866 O O . GLU B 1 110 ? -4.867 -3.777 9.383 1 85.81 110 GLU B O 1
ATOM 1871 N N . ILE B 1 111 ? -5.141 -2.721 7.535 1 87.38 111 ILE B N 1
ATOM 1872 C CA . ILE B 1 111 ? -4.371 -1.56 7.961 1 87.38 111 ILE B CA 1
ATOM 1873 C C . ILE B 1 111 ? -5.09 -0.857 9.109 1 87.38 111 ILE B C 1
ATOM 1875 O O . ILE B 1 111 ? -4.473 -0.502 10.117 1 87.38 111 ILE B O 1
ATOM 1879 N N . VAL B 1 112 ? -6.352 -0.678 8.922 1 87.81 112 VAL B N 1
ATOM 1880 C CA . VAL B 1 112 ? -7.145 -0.041 9.969 1 87.81 112 VAL B CA 1
ATOM 1881 C C . VAL B 1 112 ? -7.031 -0.841 11.258 1 87.81 112 VAL B C 1
ATOM 1883 O O . VAL B 1 112 ? -6.879 -0.266 12.344 1 87.81 112 VAL B O 1
ATOM 1886 N N . HIS B 1 113 ? -7.105 -2.072 11.102 1 88.25 113 HIS B N 1
ATOM 1887 C CA . HIS B 1 113 ? -6.969 -2.943 12.266 1 88.25 113 HIS B CA 1
ATOM 1888 C C . HIS B 1 113 ? -5.598 -2.783 12.914 1 88.25 113 HIS B C 1
ATOM 1890 O O . HIS B 1 113 ? -5.504 -2.588 14.125 1 88.25 113 HIS B O 1
ATOM 1896 N N . GLN B 1 114 ? -4.582 -2.811 12.141 1 84.12 114 GLN B N 1
ATOM 1897 C CA . GLN B 1 114 ? -3.219 -2.707 12.648 1 84.12 114 GLN B CA 1
ATOM 1898 C C . GLN B 1 114 ? -2.98 -1.354 13.312 1 84.12 114 GLN B C 1
ATOM 1900 O O . GLN B 1 114 ? -2.375 -1.278 14.383 1 84.12 114 GLN B O 1
ATOM 1905 N N . LEU B 1 115 ? -3.508 -0.295 12.68 1 81.81 115 LEU B N 1
ATOM 1906 C CA . LEU B 1 115 ? -3.375 1.049 13.234 1 81.81 115 LEU B CA 1
ATOM 1907 C C . LEU B 1 115 ? -4.125 1.169 14.555 1 81.81 115 LEU B C 1
ATOM 1909 O O . LEU B 1 115 ? -3.619 1.771 15.508 1 81.81 115 LEU B O 1
ATOM 1913 N N . SER B 1 116 ? -5.289 0.618 14.594 1 84.19 116 SER B N 1
ATOM 1914 C CA . SER B 1 116 ? -6.113 0.67 15.797 1 84.19 116 SER B CA 1
ATOM 1915 C C . SER B 1 116 ? -5.445 -0.057 16.953 1 84.19 116 SER B C 1
ATOM 1917 O O . SER B 1 116 ? -5.422 0.448 18.078 1 84.19 116 SER B O 1
ATOM 1919 N N . VAL B 1 117 ? -4.918 -1.204 16.781 1 83.25 117 VAL B N 1
ATOM 1920 C CA . VAL B 1 117 ? -4.258 -1.992 17.828 1 83.25 117 VAL B CA 1
ATOM 1921 C C . VAL B 1 117 ? -2.998 -1.268 18.297 1 83.25 117 VAL B C 1
ATOM 1923 O O . VAL B 1 117 ? -2.719 -1.22 19.5 1 83.25 117 VAL B O 1
ATOM 1926 N N . SER B 1 118 ? -2.291 -0.745 17.344 1 82.06 118 SER B N 1
ATOM 1927 C CA . SER B 1 118 ? -1.064 -0.026 17.672 1 82.06 118 SER B CA 1
ATOM 1928 C C . SER B 1 118 ? -1.347 1.157 18.594 1 82.06 118 SER B C 1
ATOM 1930 O O . SER B 1 118 ? -0.593 1.412 19.531 1 82.06 118 SER B O 1
ATOM 1932 N N . HIS B 1 119 ? -2.391 1.901 18.234 1 82.94 119 HIS B N 1
ATOM 1933 C CA . HIS B 1 119 ? -2.744 3.068 19.031 1 82.94 119 HIS B CA 1
ATOM 1934 C C . HIS B 1 119 ? -3.201 2.658 20.422 1 82.94 119 HIS B C 1
ATOM 1936 O O . HIS B 1 119 ? -2.834 3.297 21.406 1 82.94 119 HIS B O 1
ATOM 1942 N N . LYS B 1 120 ? -4.004 1.584 20.516 1 82.38 120 LYS B N 1
ATOM 1943 C CA . LYS B 1 120 ? -4.52 1.091 21.781 1 82.38 120 LYS B CA 1
ATOM 1944 C C . LYS B 1 120 ? -3.396 0.54 22.656 1 82.38 120 LYS B C 1
ATOM 1946 O O . LYS B 1 120 ? -3.379 0.76 23.875 1 82.38 120 LYS B O 1
ATOM 1951 N N . CYS B 1 121 ? -2.521 -0.189 22.094 1 82.12 121 CYS B N 1
ATOM 1952 C CA . CYS B 1 121 ? -1.422 -0.818 22.828 1 82.12 121 CYS B CA 1
ATOM 1953 C C . CYS B 1 121 ? -0.42 0.224 23.297 1 82.12 121 CYS B C 1
ATOM 1955 O O . CYS B 1 121 ? 0.136 0.099 24.391 1 82.12 121 CYS B O 1
ATOM 1957 N N . THR B 1 122 ? -0.176 1.223 22.5 1 73.5 122 THR B N 1
ATOM 1958 C CA . THR B 1 122 ? 0.777 2.262 22.875 1 73.5 122 THR B CA 1
ATOM 1959 C C . THR B 1 122 ? 0.188 3.176 23.953 1 73.5 122 THR B C 1
ATOM 1961 O O . THR B 1 122 ? 0.908 3.658 24.828 1 73.5 122 THR B O 1
ATOM 1964 N N . ASN B 1 123 ? -1.13 3.453 23.859 1 65.75 123 ASN B N 1
ATOM 1965 C CA . ASN B 1 123 ? -1.777 4.285 24.875 1 65.75 123 ASN B CA 1
ATOM 1966 C C . ASN B 1 123 ? -2.029 3.508 26.156 1 65.75 123 ASN B C 1
ATOM 1968 O O . ASN B 1 123 ? -2.291 4.102 27.203 1 65.75 123 ASN B O 1
ATOM 1972 N N . ALA B 1 124 ? -2.111 2.172 26.125 1 63.47 124 ALA B N 1
ATOM 1973 C CA . ALA B 1 124 ? -2.205 1.377 27.344 1 63.47 124 ALA B CA 1
ATOM 1974 C C . ALA B 1 124 ? -0.887 1.394 28.109 1 63.47 124 ALA B C 1
ATOM 1976 O O . ALA B 1 124 ? -0.859 1.131 29.328 1 63.47 124 ALA B O 1
ATOM 1977 N N . GLU B 1 125 ? 0.202 1.458 27.438 1 48.16 125 GLU B N 1
ATOM 1978 C CA . GLU B 1 125 ? 1.47 1.504 28.156 1 48.16 125 GLU B CA 1
ATOM 1979 C C . GLU B 1 125 ? 1.674 2.859 28.828 1 48.16 125 GLU B C 1
ATOM 1981 O O . GLU B 1 125 ? 2.617 3.039 29.594 1 48.16 125 GLU B O 1
ATOM 1986 N N . VAL B 1 126 ? 0.854 3.889 28.625 1 42.28 126 VAL B N 1
ATOM 1987 C CA . VAL B 1 126 ? 0.956 5.066 29.484 1 42.28 126 VAL B CA 1
ATOM 1988 C C . VAL B 1 126 ? -0.108 5.004 30.578 1 42.28 126 VAL B C 1
ATOM 1990 O O . VAL B 1 126 ? -1.225 4.535 30.344 1 42.28 126 VAL B O 1
#

Sequence (252 aa):
MWEELFQVTCRLLGVILEETTPEELQNHVTVKPSVLEVLLEIAKICDVYLMEHVLDDESEEKVLSALSEAGLFTSGGLVREKVLFCSTEIGRTSFVRQLEPDWHIDSSPEIVHQLSVSHKCTNAEVMWEELFQVTCRLLGVILEETTPEELQNHVTVKPSVLEVLLEIAKICDVYLMEHVLDDESEEKVLSALSEAGLFTSGGLVREKVLFCSTEIGRTSFVRQLEPDWHIDSSPEIVHQLSVSHKCTNAEV

InterPro domains:
  IPR037485 Peroxisome biogenesis protein 22 [PF22978] (8-116)
  IPR037485 Peroxisome biogenesis protein 22 [PTHR34126] (7-116)

Foldseek 3Di:
DPPQFFEEEEECAQQQWPHNDQVVLVPATAGDLVCQVVQLVSLLRHQYAYEYAHQDPVSVVRHLVNCVVSPQCDVSHHPSVRHYYDNDPVVVVVVCVVVVGPYYYYHPVVVVVVVVVVVVVVVVVD/DPPQFFEEEEECAQQQWPHNDQVVLVPATAGDLVCQVVQLVSLLRHQYAYEYAHQDPVSVVRHLVNCVVSPQCDVSHHPSVRHYYDNDPVVVVVVCVVVVGPYYYYHPVVVVVVVVVVVVVVVVVD

pLDDT: mean 89.65, std 11.63, range [31.22, 98.31]

Secondary structure (DSSP, 8-state):
----PEEEEEE-BTTTBS--SHHHHTT---B-HHHHHHHHHHHHHEEEEEEEE-SSHHHHHHHHHHHHHTTTTSTTS--GGGEEEESSHHHHHHHHHHH--SEEEEEHHHHHHHHHHHHHHHHH--/----PPEEEEE-BTTTBS--SHHHHTT---B-HHHHHHHHHHHHHSEEEEEEE-SSHHHHHHHHHHHHHTTTTSTTS--GGGEEEESSHHHHHHHHHHH--SEEEEEHHHHHHHHHHHHHHHHH--

Solvent-accessible surface area (backbone atoms only — not comparable to full-atom values): 13298 Å² total; per-residue (Å²): 128,77,77,76,51,50,34,34,37,32,40,36,55,43,49,43,26,69,41,71,48,44,73,46,40,71,76,50,71,47,69,42,74,85,44,48,63,60,52,38,56,46,27,64,63,27,48,57,32,38,37,39,55,38,82,47,72,66,30,52,52,48,47,52,48,41,41,48,74,71,55,41,57,42,93,63,30,45,52,74,89,36,54,45,75,29,77,39,69,68,49,50,44,48,51,50,61,73,65,60,32,50,31,33,37,38,24,35,70,60,48,42,50,29,51,51,43,33,51,54,51,58,57,63,76,99,126,77,76,76,50,51,34,33,36,32,40,34,56,42,48,44,25,69,42,72,48,46,73,47,39,72,75,49,70,46,70,45,74,83,45,48,64,60,54,39,55,47,27,63,63,27,46,57,33,39,37,41,55,37,83,47,71,66,32,52,51,47,48,54,49,41,42,49,73,71,54,41,58,39,92,61,30,45,52,72,89,36,54,46,75,30,76,38,69,67,48,52,46,48,49,50,62,71,65,60,30,50,31,32,36,38,24,35,70,57,48,43,49,29,52,50,44,32,53,52,52,58,56,64,75,99

Nearest PDB structures (foldseek):
  6xod-assembly1_B  TM=8.865E-01  e=2.227E-15  Arabidopsis thaliana
  7lgj-assembly1_A  TM=4.697E-01  e=6.358E-02  Synechocystis sp. PCC 6714
  4qqf-assembly4_C  TM=6.680E-01  e=1.002E+00  Saccharomyces cerevisiae
  3c6m-assembly2_D  TM=4.045E-01  e=3.504E-01  Homo sapiens
  7r7a-assembly1_b  TM=2.770E-01  e=6.293E+00  Saccharomyces cerevisiae BY4741